Protein AF-A0A9N8YSN7-F1 (afdb_monomer_lite)

Sequence (234 aa):
MDELLLCNDLKGLRQANQELHDEIDRLAQSNRDYERRTYNLERDIVLREERIRYLEKELANTIELSIQEREELEKEISDLKKIVYYLKKEIEQKDKELTTRENQLAEFDIREKKLKTRIREISKSADRYLPFSLLNIELYEEDISELEEKILIMAWDIETITDRPGELPLPQYDGDECCQFLKKPSKLKDSSGYPKGTPKNEEMRKDLKKGKTLDECHAIARKWIHSILNICHI

Structure (mmCIF, N/CA/C/O backbone):
data_AF-A0A9N8YSN7-F1
#
_entry.id   AF-A0A9N8YSN7-F1
#
loop_
_atom_site.group_PDB
_atom_site.id
_atom_site.type_symbol
_atom_site.label_atom_id
_atom_site.label_alt_id
_atom_site.label_comp_id
_atom_site.label_asym_id
_atom_site.label_entity_id
_atom_site.label_seq_id
_atom_site.pdbx_PDB_ins_code
_atom_site.Cartn_x
_atom_site.Cartn_y
_atom_site.Cartn_z
_atom_site.occupancy
_atom_site.B_iso_or_equiv
_atom_site.auth_seq_id
_atom_site.auth_comp_id
_atom_site.auth_asym_id
_atom_site.auth_atom_id
_atom_site.pdbx_PDB_model_num
ATOM 1 N N . MET A 1 1 ? 61.668 -7.221 -75.464 1.00 60.75 1 MET A N 1
ATOM 2 C CA . MET A 1 1 ? 61.240 -7.921 -74.231 1.00 60.75 1 MET A CA 1
ATOM 3 C C . MET A 1 1 ? 60.702 -6.916 -73.215 1.00 60.75 1 MET A C 1
ATOM 5 O O . MET A 1 1 ? 59.655 -7.175 -72.642 1.00 60.75 1 MET A O 1
ATOM 9 N N . ASP A 1 2 ? 61.331 -5.743 -73.096 1.00 69.69 2 ASP A N 1
ATOM 10 C CA . ASP A 1 2 ? 60.976 -4.706 -72.111 1.00 69.69 2 ASP A CA 1
ATOM 11 C C . ASP A 1 2 ? 59.599 -4.038 -72.307 1.00 69.69 2 ASP A C 1
ATOM 13 O O . ASP A 1 2 ? 58.909 -3.776 -71.327 1.00 69.69 2 ASP A O 1
ATOM 17 N N . GLU A 1 3 ? 59.122 -3.840 -73.544 1.00 67.75 3 GLU A N 1
ATOM 18 C CA . GLU A 1 3 ? 57.783 -3.258 -73.790 1.00 67.75 3 GLU A CA 1
ATOM 19 C C . GLU A 1 3 ? 56.627 -4.162 -73.329 1.00 67.75 3 GLU A C 1
ATOM 21 O O . GLU A 1 3 ? 55.586 -3.677 -72.884 1.00 67.75 3 GLU A O 1
ATOM 26 N N . LEU A 1 4 ? 56.807 -5.485 -73.403 1.00 70.88 4 LEU A N 1
ATOM 27 C CA . LEU A 1 4 ? 55.789 -6.460 -73.000 1.00 70.88 4 LEU A CA 1
ATOM 28 C C . LEU A 1 4 ? 55.695 -6.572 -71.471 1.00 70.88 4 LEU A C 1
ATOM 30 O O . LEU A 1 4 ? 54.606 -6.768 -70.934 1.00 70.88 4 LEU A O 1
ATOM 34 N N . LEU A 1 5 ? 56.827 -6.403 -70.779 1.00 73.06 5 LEU A N 1
ATOM 35 C CA . LEU A 1 5 ? 56.895 -6.341 -69.320 1.00 73.06 5 LEU A CA 1
ATOM 36 C C . LEU A 1 5 ? 56.190 -5.074 -68.806 1.00 73.06 5 LEU A C 1
ATOM 38 O O . LEU A 1 5 ? 55.281 -5.160 -67.985 1.00 73.06 5 LEU A O 1
ATOM 42 N N . LEU A 1 6 ? 56.501 -3.921 -69.410 1.00 74.00 6 LEU A N 1
ATOM 43 C CA . LEU A 1 6 ? 55.901 -2.628 -69.068 1.00 74.00 6 LEU A CA 1
ATOM 44 C C . LEU A 1 6 ? 54.375 -2.602 -69.289 1.00 74.00 6 LEU A C 1
ATOM 46 O O . LEU A 1 6 ? 53.633 -2.002 -68.512 1.00 74.00 6 LEU A O 1
ATOM 50 N N . CYS A 1 7 ? 53.889 -3.274 -70.339 1.00 78.88 7 CYS A N 1
ATOM 51 C CA . CYS A 1 7 ? 52.459 -3.381 -70.635 1.00 78.88 7 CYS A CA 1
ATOM 52 C C . CYS A 1 7 ? 51.699 -4.220 -69.589 1.00 78.88 7 CYS A C 1
ATOM 54 O O . CYS A 1 7 ? 50.591 -3.851 -69.186 1.00 78.88 7 CYS A O 1
ATOM 56 N N . ASN A 1 8 ? 52.299 -5.315 -69.113 1.00 84.69 8 ASN A N 1
ATOM 57 C CA . ASN A 1 8 ? 51.716 -6.154 -68.064 1.00 84.69 8 ASN A CA 1
ATOM 58 C C . ASN A 1 8 ? 51.668 -5.427 -66.713 1.00 84.69 8 ASN A C 1
ATOM 60 O O . ASN A 1 8 ? 50.636 -5.475 -66.042 1.00 84.69 8 ASN A O 1
ATOM 64 N N . ASP A 1 9 ? 52.720 -4.685 -66.363 1.00 89.38 9 ASP A N 1
ATOM 65 C CA . ASP A 1 9 ? 52.776 -3.901 -65.123 1.00 89.38 9 ASP A CA 1
ATOM 66 C C . ASP A 1 9 ? 51.734 -2.770 -65.114 1.00 89.38 9 ASP A C 1
ATOM 68 O O . ASP A 1 9 ? 51.009 -2.584 -64.136 1.00 89.38 9 ASP A O 1
ATOM 72 N N . LEU A 1 10 ? 51.569 -2.062 -66.239 1.00 90.56 10 LEU A N 1
ATOM 73 C CA . LEU A 1 10 ? 50.516 -1.051 -66.411 1.00 90.56 10 LEU A CA 1
ATOM 74 C C . LEU A 1 10 ? 49.106 -1.640 -66.276 1.00 90.56 10 LEU A C 1
ATOM 76 O O . LEU A 1 10 ? 48.214 -0.996 -65.718 1.00 90.56 10 LEU A O 1
ATOM 80 N N . LYS A 1 11 ? 48.886 -2.857 -66.784 1.0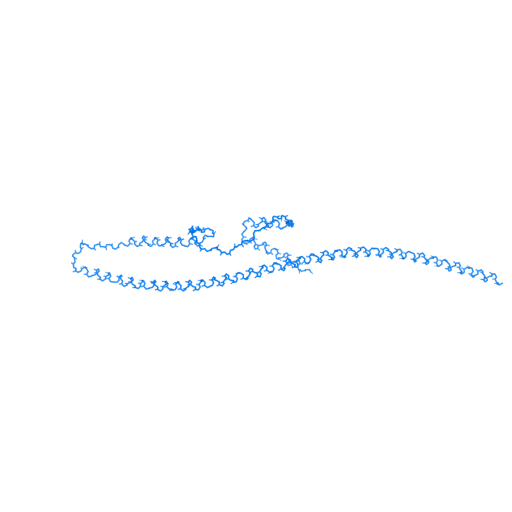0 90.56 11 LYS A N 1
ATOM 81 C CA . LYS A 1 11 ? 47.603 -3.555 -66.656 1.00 90.56 11 LYS A CA 1
ATOM 82 C C . LYS A 1 11 ? 47.335 -3.975 -65.208 1.00 90.56 11 LYS A C 1
ATOM 84 O O . LYS A 1 11 ? 46.222 -3.764 -64.730 1.00 90.56 11 LYS A O 1
ATOM 89 N N . GLY A 1 12 ? 48.346 -4.497 -64.511 1.00 93.19 12 GLY A N 1
ATOM 90 C CA . GLY A 1 12 ? 48.261 -4.847 -63.090 1.00 93.19 12 GLY A CA 1
ATOM 91 C C . GLY A 1 12 ? 47.965 -3.633 -62.207 1.00 93.19 12 GLY A C 1
ATOM 92 O O . GLY A 1 12 ? 47.065 -3.684 -61.374 1.00 93.19 12 GLY A O 1
ATOM 93 N N . LEU A 1 13 ? 48.636 -2.504 -62.460 1.00 94.31 13 LEU A N 1
ATOM 94 C CA . LEU A 1 13 ? 48.379 -1.240 -61.761 1.00 94.31 13 LEU A CA 1
ATOM 95 C C . LEU A 1 13 ? 46.954 -0.727 -61.982 1.00 94.31 13 LEU A C 1
ATOM 97 O O . LEU A 1 13 ? 46.313 -0.279 -61.036 1.00 94.31 13 LEU A O 1
ATOM 101 N N . ARG A 1 14 ? 46.432 -0.804 -63.212 1.00 94.50 14 ARG A N 1
ATOM 102 C CA . ARG A 1 14 ? 45.043 -0.407 -63.496 1.00 94.50 14 ARG A CA 1
ATOM 103 C C . ARG A 1 14 ? 44.033 -1.278 -62.760 1.00 94.50 14 ARG A C 1
ATOM 105 O O . ARG A 1 14 ? 43.063 -0.741 -62.240 1.00 94.50 14 ARG A O 1
ATOM 112 N N . GLN A 1 15 ? 44.262 -2.588 -62.716 1.00 95.81 15 GLN A N 1
ATOM 113 C CA . GLN A 1 15 ? 43.388 -3.507 -61.994 1.00 95.81 15 GLN A CA 1
ATOM 114 C C . GLN A 1 15 ? 43.414 -3.229 -60.488 1.00 95.81 15 GLN A C 1
ATOM 116 O O . GLN A 1 15 ? 42.357 -3.039 -59.898 1.00 95.81 15 GLN A O 1
ATOM 121 N N . ALA A 1 16 ? 44.603 -3.118 -59.890 1.00 96.06 16 ALA A N 1
ATOM 122 C CA . ALA A 1 16 ? 44.741 -2.791 -58.474 1.00 96.06 16 ALA A CA 1
ATOM 123 C C . ALA A 1 16 ? 44.088 -1.441 -58.132 1.00 96.06 16 ALA A C 1
ATOM 125 O O . ALA A 1 16 ? 43.435 -1.309 -57.103 1.00 96.06 16 ALA A O 1
ATOM 126 N N . ASN A 1 17 ? 44.207 -0.442 -59.012 1.00 97.00 17 ASN A N 1
ATOM 127 C CA . ASN A 1 17 ? 43.555 0.849 -58.811 1.00 97.00 17 ASN A CA 1
ATOM 128 C C . ASN A 1 17 ? 42.020 0.744 -58.878 1.00 97.00 17 ASN A C 1
ATOM 130 O O . ASN A 1 17 ? 41.328 1.386 -58.094 1.00 97.00 17 ASN A O 1
ATOM 134 N N . GLN A 1 18 ? 41.477 -0.092 -59.769 1.00 96.75 18 GLN A N 1
ATOM 135 C CA . GLN A 1 18 ? 40.036 -0.351 -59.814 1.00 96.75 18 GLN A CA 1
ATOM 136 C C . GLN A 1 18 ? 39.551 -1.058 -58.542 1.00 96.75 18 GLN A C 1
ATOM 138 O O . GLN A 1 18 ? 38.558 -0.640 -57.958 1.00 96.75 18 GLN A O 1
ATOM 143 N N . GLU A 1 19 ? 40.275 -2.078 -58.078 1.00 97.69 19 GLU A N 1
ATOM 144 C CA . GLU A 1 19 ? 39.953 -2.789 -56.835 1.00 97.69 19 GLU A CA 1
ATOM 145 C C . GLU A 1 19 ? 39.975 -1.845 -55.621 1.00 97.69 19 GLU A C 1
ATOM 147 O O . GLU A 1 19 ? 39.103 -1.929 -54.757 1.00 97.69 19 GLU A O 1
ATOM 152 N N . LEU A 1 20 ? 40.923 -0.901 -55.581 1.00 98.19 20 LEU A N 1
ATOM 153 C CA . LEU A 1 20 ? 40.970 0.142 -54.556 1.00 98.19 20 LEU A CA 1
ATOM 154 C C . LEU A 1 20 ? 39.766 1.085 -54.630 1.00 98.19 20 LEU A C 1
ATOM 156 O O . LEU A 1 20 ? 39.205 1.415 -53.588 1.00 98.19 20 LEU A O 1
ATOM 160 N N . HIS A 1 21 ? 39.351 1.508 -55.826 1.00 98.00 21 HIS A N 1
ATOM 161 C CA . HIS A 1 21 ? 38.147 2.327 -55.985 1.00 98.00 21 HIS A CA 1
ATOM 162 C C . HIS A 1 21 ? 36.893 1.593 -55.495 1.00 98.00 21 HIS A C 1
ATOM 164 O O . HIS A 1 21 ? 36.127 2.155 -54.713 1.00 98.00 21 HIS A O 1
ATOM 170 N N . ASP A 1 22 ? 36.738 0.321 -55.861 1.00 97.81 22 ASP A N 1
ATOM 171 C CA . ASP A 1 22 ? 35.600 -0.495 -55.433 1.00 97.81 22 ASP A CA 1
ATOM 172 C C . ASP A 1 22 ? 35.594 -0.717 -53.906 1.00 97.81 22 ASP A C 1
ATOM 174 O O . ASP A 1 22 ? 34.534 -0.764 -53.276 1.00 97.81 22 ASP A O 1
ATOM 178 N N . GLU A 1 23 ? 36.770 -0.868 -53.287 1.00 98.31 23 GLU A N 1
ATOM 179 C CA . GLU A 1 23 ? 36.901 -0.979 -51.831 1.00 98.31 23 GLU A CA 1
ATOM 180 C C . GLU A 1 23 ? 36.582 0.348 -51.129 1.00 98.31 23 GLU A C 1
ATOM 182 O O . GLU A 1 23 ? 35.865 0.354 -50.128 1.00 98.31 23 GLU A O 1
ATOM 187 N N . ILE A 1 24 ? 37.042 1.481 -51.672 1.00 98.38 24 ILE A N 1
ATOM 188 C CA . ILE A 1 24 ? 36.713 2.818 -51.157 1.00 98.38 24 ILE A CA 1
ATOM 189 C C . ILE A 1 24 ? 35.199 3.041 -51.181 1.00 98.38 24 ILE A C 1
ATOM 191 O O . ILE A 1 24 ? 34.640 3.501 -50.185 1.00 98.38 24 ILE A O 1
ATOM 195 N N . ASP A 1 25 ? 34.521 2.669 -52.266 1.00 98.31 25 ASP A N 1
ATOM 196 C CA . ASP A 1 25 ? 33.069 2.809 -52.379 1.00 98.31 25 ASP A CA 1
ATOM 197 C C . ASP A 1 25 ? 32.327 1.924 -51.366 1.00 98.31 25 ASP A C 1
ATOM 199 O O . ASP A 1 25 ? 31.374 2.376 -50.715 1.00 98.31 25 ASP A O 1
ATOM 203 N N . ARG A 1 26 ? 32.794 0.683 -51.166 1.00 98.44 26 ARG A N 1
ATOM 204 C CA . ARG A 1 26 ? 32.248 -0.226 -50.145 1.00 98.44 26 ARG A CA 1
ATOM 205 C C . ARG A 1 26 ? 32.432 0.324 -48.731 1.00 98.44 26 ARG A C 1
ATOM 207 O O . ARG A 1 26 ? 31.471 0.336 -47.956 1.00 98.44 26 ARG A O 1
ATOM 214 N N . LEU A 1 27 ? 33.621 0.823 -48.399 1.00 98.56 27 LEU A N 1
ATOM 215 C CA . LEU A 1 27 ? 33.902 1.426 -47.095 1.00 98.56 27 LEU A CA 1
ATOM 216 C C . LEU A 1 27 ? 33.097 2.711 -46.876 1.00 98.56 27 LEU A C 1
ATOM 218 O O . LEU A 1 27 ? 32.545 2.902 -45.794 1.00 98.56 27 LEU A O 1
ATOM 222 N N . ALA A 1 28 ? 32.959 3.559 -47.898 1.00 98.44 28 ALA A N 1
ATOM 223 C CA . ALA A 1 28 ? 32.159 4.777 -47.820 1.00 98.44 28 ALA A CA 1
ATOM 224 C C . ALA A 1 28 ? 30.679 4.472 -47.553 1.00 98.44 28 ALA A C 1
ATOM 226 O O . ALA A 1 28 ? 30.041 5.154 -46.750 1.00 98.44 28 ALA A O 1
ATOM 227 N N . GLN A 1 29 ? 30.129 3.432 -48.188 1.00 98.31 29 GLN A N 1
ATOM 228 C CA . GLN A 1 29 ? 28.762 2.994 -47.920 1.00 98.31 29 GLN A CA 1
ATOM 229 C C . GLN A 1 29 ? 28.607 2.442 -46.500 1.00 98.31 29 GLN A C 1
ATOM 231 O O . GLN A 1 29 ? 27.704 2.868 -45.782 1.00 98.31 29 GLN A O 1
ATOM 236 N N . SER A 1 30 ? 29.516 1.561 -46.079 1.00 98.50 30 SER A N 1
ATOM 237 C CA . SER A 1 30 ? 29.527 1.004 -44.723 1.00 98.50 30 SER A CA 1
ATOM 238 C C . SER A 1 30 ? 29.596 2.104 -43.656 1.00 98.50 30 SER A C 1
ATOM 240 O O . SER A 1 30 ? 28.834 2.093 -42.691 1.00 98.50 30 SER A O 1
ATOM 242 N N . ASN A 1 31 ? 30.435 3.124 -43.870 1.00 98.56 31 ASN A N 1
ATOM 243 C CA . ASN A 1 31 ? 30.562 4.250 -42.950 1.00 98.56 31 ASN A CA 1
ATOM 244 C C . ASN A 1 31 ? 29.258 5.060 -42.833 1.00 98.56 31 ASN A C 1
ATOM 246 O O . ASN A 1 31 ? 28.831 5.364 -41.722 1.00 98.56 31 ASN A O 1
ATOM 250 N N . ARG A 1 32 ? 28.559 5.320 -43.950 1.00 98.50 32 ARG A N 1
ATOM 251 C CA . ARG A 1 32 ? 27.230 5.966 -43.927 1.00 98.50 32 ARG A CA 1
ATOM 252 C C . ARG A 1 32 ? 26.199 5.161 -43.130 1.00 98.50 32 ARG A C 1
ATOM 254 O O . ARG A 1 32 ? 25.352 5.739 -42.445 1.00 98.50 32 ARG A O 1
ATOM 261 N N . ASP A 1 33 ? 26.251 3.835 -43.218 1.00 98.56 33 ASP A N 1
ATOM 262 C CA . ASP A 1 33 ? 25.343 2.958 -42.475 1.00 98.56 33 ASP A CA 1
ATOM 263 C C . ASP A 1 33 ? 25.664 2.957 -40.970 1.00 98.56 33 ASP A C 1
ATOM 265 O O . ASP A 1 33 ? 24.743 3.004 -40.145 1.00 98.56 33 ASP A O 1
ATOM 269 N N . TYR A 1 34 ? 26.949 2.991 -40.598 1.00 98.56 34 TYR A N 1
ATOM 270 C CA . TYR A 1 34 ? 27.371 3.165 -39.206 1.00 98.56 34 TYR A CA 1
ATOM 271 C C . TYR A 1 34 ? 26.954 4.520 -38.639 1.00 98.56 34 TYR A C 1
ATOM 273 O O . TYR A 1 34 ? 26.373 4.550 -37.559 1.00 98.56 34 TYR A O 1
ATOM 281 N N . GLU A 1 35 ? 27.165 5.618 -39.364 1.00 98.50 35 GLU A N 1
ATOM 282 C CA . GLU A 1 35 ? 26.733 6.959 -38.947 1.00 98.50 35 GLU A CA 1
ATOM 283 C C . GLU A 1 35 ? 25.227 6.997 -38.665 1.00 98.50 35 GLU A C 1
ATOM 285 O O . GLU A 1 35 ? 24.792 7.462 -37.609 1.00 98.50 35 GLU A O 1
ATOM 290 N N . ARG A 1 36 ? 24.416 6.419 -39.563 1.00 98.50 36 ARG A N 1
ATOM 291 C CA . ARG A 1 36 ? 22.962 6.327 -39.371 1.00 98.50 36 ARG A CA 1
ATOM 292 C C . ARG A 1 36 ? 22.598 5.501 -38.141 1.00 98.50 36 ARG A C 1
ATOM 294 O O . ARG A 1 36 ? 21.686 5.866 -37.397 1.00 98.50 36 ARG A O 1
ATOM 301 N N . ARG A 1 37 ? 23.276 4.370 -37.929 1.00 98.56 37 ARG A N 1
ATOM 302 C CA . ARG A 1 37 ? 23.034 3.508 -36.769 1.00 98.56 37 ARG A CA 1
ATOM 303 C C . ARG A 1 37 ? 23.403 4.213 -35.467 1.00 98.56 37 ARG A C 1
ATOM 305 O O . ARG A 1 37 ? 22.615 4.154 -34.528 1.00 98.56 37 ARG A O 1
ATOM 312 N N . THR A 1 38 ? 24.552 4.881 -35.425 1.00 98.62 38 THR A N 1
ATOM 313 C CA . THR A 1 38 ? 25.016 5.650 -34.265 1.00 98.62 38 THR A CA 1
ATOM 314 C C . THR A 1 38 ? 24.021 6.749 -33.920 1.00 98.62 38 THR A C 1
ATOM 316 O 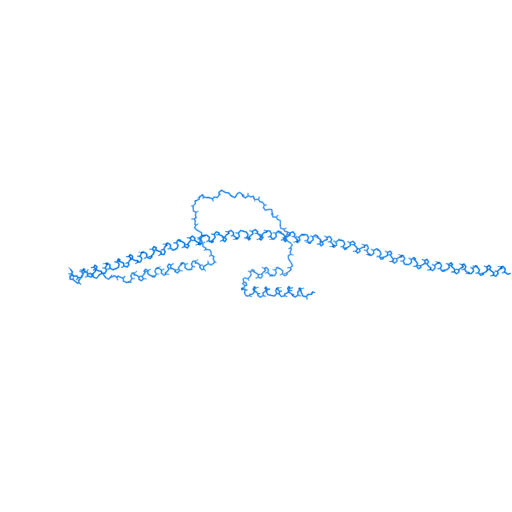O . THR A 1 38 ? 23.545 6.784 -32.792 1.00 98.62 38 THR A O 1
ATOM 319 N N . TYR A 1 39 ? 23.590 7.539 -34.906 1.00 98.31 39 TYR A N 1
ATOM 320 C CA . TYR A 1 39 ? 22.584 8.583 -34.705 1.00 98.31 39 TYR A CA 1
ATOM 321 C C . TYR A 1 39 ? 21.276 8.046 -34.097 1.00 98.31 39 TYR A C 1
ATOM 323 O O . TYR A 1 39 ? 20.723 8.618 -33.156 1.00 98.31 39 TYR A O 1
ATOM 331 N N . ASN A 1 40 ? 20.778 6.915 -34.607 1.00 98.56 40 ASN A N 1
ATOM 332 C CA . ASN A 1 40 ? 19.560 6.303 -34.075 1.00 98.56 40 ASN A CA 1
ATOM 333 C C . ASN A 1 40 ? 19.746 5.812 -32.633 1.00 98.56 40 ASN A C 1
ATOM 335 O O . ASN A 1 40 ? 18.858 6.010 -31.806 1.00 98.56 40 ASN A O 1
ATOM 339 N N . LEU A 1 41 ? 20.893 5.200 -32.325 1.00 98.62 41 LEU A N 1
ATOM 340 C CA . LEU A 1 41 ? 21.202 4.726 -30.977 1.00 98.62 41 LEU A CA 1
ATOM 341 C C . LEU A 1 41 ? 21.340 5.882 -29.985 1.00 98.62 41 LEU A C 1
ATOM 343 O O . LEU A 1 41 ? 20.795 5.794 -28.891 1.00 98.62 41 LEU A O 1
ATOM 347 N N . GLU A 1 42 ? 22.008 6.970 -30.363 1.00 98.56 42 GLU A N 1
ATOM 348 C CA . GLU A 1 42 ? 22.128 8.173 -29.531 1.00 98.56 42 GLU A CA 1
ATOM 349 C C . GLU A 1 42 ? 20.752 8.754 -29.200 1.00 98.56 42 GLU A C 1
ATOM 351 O O . GLU A 1 42 ? 20.456 9.046 -28.040 1.00 98.56 42 GLU A O 1
ATOM 356 N N . ARG A 1 43 ? 19.863 8.841 -30.196 1.00 98.50 43 ARG A N 1
ATOM 357 C CA . ARG A 1 43 ? 18.488 9.298 -29.979 1.00 98.50 43 ARG A CA 1
ATOM 358 C C . ARG A 1 43 ? 17.720 8.377 -29.030 1.00 98.50 43 ARG A C 1
ATOM 360 O O . ARG A 1 43 ? 17.026 8.857 -28.135 1.00 98.50 43 ARG A O 1
ATOM 367 N N . ASP A 1 44 ? 17.838 7.065 -29.215 1.00 98.62 44 ASP A N 1
ATOM 368 C CA . ASP A 1 44 ? 17.167 6.083 -28.363 1.00 98.62 44 ASP A CA 1
ATOM 369 C C . ASP A 1 44 ? 17.704 6.108 -26.924 1.00 98.62 44 ASP A C 1
ATOM 371 O O . ASP A 1 44 ? 16.928 5.921 -25.985 1.00 98.62 44 ASP A O 1
ATOM 375 N N . ILE A 1 45 ? 19.003 6.366 -26.733 1.00 98.69 45 ILE A N 1
ATOM 376 C CA . ILE A 1 45 ? 19.617 6.542 -25.410 1.00 98.69 45 ILE A CA 1
ATOM 377 C C . ILE A 1 45 ? 18.995 7.743 -24.701 1.00 98.69 45 ILE A C 1
ATOM 379 O O . ILE A 1 45 ? 18.485 7.576 -23.595 1.00 98.69 45 ILE A O 1
ATOM 383 N N . VAL A 1 46 ? 18.934 8.908 -25.353 1.00 98.50 46 VAL A N 1
ATOM 384 C CA . VAL A 1 46 ? 18.347 10.123 -24.758 1.00 98.50 46 VAL A CA 1
ATOM 385 C C . VAL A 1 46 ? 16.899 9.887 -24.317 1.00 98.50 46 VAL A C 1
ATOM 387 O O . VAL A 1 46 ? 16.530 10.199 -23.184 1.00 98.50 46 VAL A O 1
ATOM 390 N N . LEU A 1 47 ? 16.083 9.263 -25.173 1.00 98.44 47 LEU A N 1
ATOM 391 C CA . LEU A 1 47 ? 14.685 8.953 -24.846 1.00 98.44 47 LEU A CA 1
ATOM 392 C C . LEU A 1 47 ? 14.565 7.991 -23.654 1.00 98.44 47 LEU A C 1
ATOM 394 O O . LEU A 1 47 ? 13.677 8.135 -22.810 1.00 98.44 47 LEU A O 1
ATOM 398 N N . ARG A 1 48 ? 15.456 6.999 -23.566 1.00 98.62 48 ARG A N 1
ATOM 399 C CA . ARG A 1 48 ? 15.473 6.047 -22.448 1.00 98.62 48 ARG A CA 1
ATOM 400 C C . ARG A 1 48 ? 15.928 6.703 -21.151 1.00 98.62 48 ARG A C 1
ATOM 402 O O . ARG A 1 48 ? 15.320 6.435 -20.122 1.00 98.62 48 ARG A O 1
ATOM 409 N N . GLU A 1 49 ? 16.928 7.575 -21.186 1.00 98.69 49 GLU A N 1
ATOM 410 C CA . GLU A 1 49 ? 17.389 8.326 -20.013 1.00 98.69 49 GLU A CA 1
ATOM 411 C C . GLU A 1 49 ? 16.297 9.251 -19.464 1.00 98.69 49 GLU A C 1
ATOM 413 O O . GLU A 1 49 ? 16.079 9.324 -18.254 1.00 98.69 49 GLU A O 1
ATOM 418 N N . GLU A 1 50 ? 15.547 9.925 -20.337 1.00 98.50 50 GLU A N 1
ATOM 419 C CA . GLU A 1 50 ? 14.369 10.699 -19.936 1.00 98.50 50 GLU A CA 1
ATOM 420 C C . GLU A 1 50 ? 13.302 9.824 -19.281 1.00 98.50 50 GLU A C 1
ATOM 422 O O . GLU A 1 50 ? 12.771 10.181 -18.225 1.00 98.50 50 GLU A O 1
ATOM 427 N N . ARG A 1 51 ? 13.020 8.651 -19.861 1.00 98.56 51 ARG A N 1
ATOM 428 C CA . ARG A 1 51 ? 12.045 7.717 -19.294 1.00 98.56 51 ARG A CA 1
ATOM 429 C C . ARG A 1 51 ? 12.492 7.167 -17.941 1.00 98.56 51 ARG A C 1
ATOM 431 O O . ARG A 1 51 ? 11.654 7.068 -17.048 1.00 98.56 51 ARG A O 1
ATOM 438 N N . ILE A 1 52 ? 13.772 6.836 -17.784 1.00 98.75 52 ILE A N 1
ATOM 439 C CA . ILE A 1 52 ? 14.346 6.371 -16.515 1.00 98.75 52 ILE A CA 1
ATOM 440 C C . ILE A 1 52 ? 14.175 7.455 -15.452 1.00 98.75 52 ILE A C 1
ATOM 442 O O . ILE A 1 52 ? 13.544 7.188 -14.435 1.00 98.75 52 ILE A O 1
ATOM 446 N N . ARG A 1 53 ? 14.593 8.697 -15.728 1.00 98.75 53 ARG A N 1
ATOM 447 C CA . ARG A 1 53 ? 14.440 9.816 -14.778 1.00 98.75 53 ARG A CA 1
ATOM 448 C C . ARG A 1 53 ? 12.988 10.058 -14.373 1.00 98.75 53 ARG A C 1
ATOM 450 O O . ARG A 1 53 ? 12.700 10.346 -13.212 1.00 98.75 53 ARG A O 1
ATOM 457 N N . TYR A 1 54 ? 12.063 9.957 -15.326 1.00 98.56 54 TYR A N 1
ATOM 458 C CA . TYR A 1 54 ? 10.635 10.081 -15.042 1.00 98.56 54 TYR A CA 1
ATOM 459 C C . TYR A 1 54 ? 10.150 8.978 -14.090 1.00 98.56 54 TYR A C 1
ATOM 461 O O . TYR A 1 54 ? 9.499 9.276 -13.090 1.00 98.56 54 TYR A O 1
ATOM 469 N N . LEU A 1 55 ? 10.501 7.721 -14.376 1.00 98.75 55 LEU A N 1
ATOM 470 C CA . LEU A 1 55 ? 10.106 6.572 -13.560 1.00 98.75 55 LEU A CA 1
ATOM 471 C C . LEU A 1 55 ? 10.739 6.603 -12.167 1.00 98.75 55 LEU A C 1
ATOM 473 O O . LEU A 1 55 ? 10.065 6.296 -11.191 1.00 98.75 55 LEU A O 1
ATOM 477 N N . GLU A 1 56 ? 12.001 7.016 -12.057 1.00 98.69 56 GLU A N 1
ATOM 478 C CA . GLU A 1 56 ? 12.678 7.211 -10.771 1.00 98.69 56 GLU A CA 1
ATOM 479 C C . GLU A 1 56 ? 11.946 8.245 -9.911 1.00 98.69 56 GLU A C 1
ATOM 481 O O . GLU A 1 56 ? 11.733 8.023 -8.719 1.00 98.69 56 GLU A O 1
ATOM 486 N N . LYS A 1 57 ? 11.491 9.348 -10.519 1.00 98.62 57 LYS A N 1
ATOM 487 C CA . LYS A 1 57 ? 10.710 10.374 -9.823 1.00 98.62 57 LYS A CA 1
ATOM 488 C C . LYS A 1 57 ? 9.332 9.867 -9.391 1.00 98.62 57 LYS A C 1
ATOM 490 O O . LYS A 1 57 ? 8.915 10.137 -8.268 1.00 98.62 57 LYS A O 1
ATOM 495 N N . GLU A 1 58 ? 8.618 9.147 -10.257 1.00 98.62 58 GLU A N 1
ATOM 496 C CA . GLU A 1 58 ? 7.328 8.545 -9.891 1.00 98.62 58 GLU A CA 1
ATOM 497 C C . GLU A 1 58 ? 7.474 7.526 -8.759 1.00 98.62 58 GLU A C 1
ATOM 499 O O . GLU A 1 58 ? 6.671 7.520 -7.821 1.00 98.62 58 GLU A O 1
ATOM 504 N N . LEU A 1 59 ? 8.516 6.696 -8.818 1.00 98.62 59 LEU A N 1
ATOM 505 C CA . LEU A 1 59 ? 8.816 5.714 -7.786 1.00 98.62 59 LEU A CA 1
ATOM 506 C C . LEU A 1 59 ? 9.136 6.398 -6.453 1.00 98.62 59 LEU A C 1
ATOM 508 O O . LEU A 1 59 ? 8.569 6.016 -5.433 1.00 98.62 59 LEU A O 1
ATOM 512 N N . ALA A 1 60 ? 9.980 7.432 -6.462 1.00 98.69 60 ALA A N 1
ATOM 513 C CA . ALA A 1 60 ? 10.316 8.199 -5.264 1.00 98.69 60 ALA A CA 1
ATOM 514 C C . ALA A 1 60 ? 9.071 8.824 -4.613 1.00 98.69 60 ALA A C 1
ATOM 516 O O . ALA A 1 60 ? 8.858 8.645 -3.417 1.00 98.69 60 ALA A O 1
ATOM 517 N N . ASN A 1 61 ? 8.206 9.467 -5.404 1.00 98.62 61 ASN A N 1
ATOM 518 C CA . ASN A 1 61 ? 6.953 10.038 -4.903 1.00 98.62 61 ASN A CA 1
ATOM 519 C C . ASN A 1 61 ? 6.026 8.964 -4.311 1.00 98.62 61 ASN A C 1
ATOM 521 O O . ASN A 1 61 ? 5.395 9.182 -3.280 1.00 98.62 61 ASN A O 1
ATOM 525 N N . THR A 1 62 ? 5.937 7.798 -4.957 1.00 98.62 62 THR A N 1
ATOM 526 C CA . THR A 1 62 ? 5.105 6.683 -4.479 1.00 98.62 62 THR A CA 1
ATOM 527 C C . THR A 1 62 ? 5.626 6.135 -3.150 1.00 98.62 62 THR A C 1
ATOM 529 O O . THR A 1 62 ? 4.842 5.861 -2.244 1.00 98.62 62 THR A O 1
ATOM 532 N N . ILE A 1 63 ? 6.949 6.006 -3.013 1.00 98.69 63 ILE A N 1
ATOM 533 C CA . ILE A 1 63 ? 7.594 5.587 -1.765 1.00 98.69 63 ILE A CA 1
ATOM 534 C C . ILE A 1 63 ? 7.325 6.609 -0.657 1.00 98.69 63 ILE A C 1
ATOM 536 O O . ILE A 1 63 ? 6.968 6.213 0.449 1.00 98.69 63 ILE A O 1
ATOM 540 N N . GLU A 1 64 ? 7.458 7.904 -0.943 1.00 98.62 64 GLU A N 1
ATOM 541 C CA . GLU A 1 64 ? 7.211 8.968 0.035 1.00 98.62 64 GLU A CA 1
ATOM 542 C C . GLU A 1 64 ? 5.764 8.950 0.544 1.00 98.62 64 GLU A C 1
ATOM 544 O O . GLU A 1 64 ? 5.545 8.944 1.755 1.00 98.62 64 GLU A O 1
ATOM 549 N N . LEU A 1 65 ? 4.783 8.846 -0.359 1.00 98.50 65 LEU A N 1
ATOM 550 C CA . LEU A 1 65 ? 3.371 8.721 0.013 1.00 98.50 65 LEU A CA 1
ATOM 551 C C . LEU A 1 65 ? 3.116 7.469 0.858 1.00 98.50 65 LEU A C 1
ATOM 553 O O . LEU A 1 65 ? 2.447 7.545 1.883 1.00 98.50 65 LEU A O 1
ATOM 557 N N . SER A 1 66 ? 3.702 6.330 0.482 1.00 98.50 66 SER A N 1
ATOM 558 C CA . SER A 1 66 ? 3.555 5.085 1.243 1.00 98.50 66 SER A CA 1
ATOM 559 C C . SER A 1 66 ? 4.158 5.176 2.650 1.00 98.50 66 SER A C 1
ATOM 561 O O . SER A 1 66 ? 3.606 4.608 3.594 1.00 98.50 66 SER A O 1
ATOM 563 N N . ILE A 1 67 ? 5.275 5.892 2.814 1.00 98.62 67 ILE A N 1
ATOM 564 C CA . ILE A 1 67 ? 5.876 6.143 4.130 1.00 98.62 67 ILE A CA 1
ATOM 565 C C . ILE A 1 67 ? 4.943 7.007 4.981 1.00 98.62 67 ILE A C 1
ATOM 567 O O . ILE A 1 67 ? 4.691 6.647 6.129 1.00 98.62 67 ILE A O 1
ATOM 571 N N . GLN A 1 68 ? 4.398 8.089 4.417 1.00 98.38 68 GLN A N 1
ATOM 572 C CA . GLN A 1 68 ? 3.464 8.975 5.119 1.00 98.38 68 GLN A CA 1
ATOM 573 C C . GLN A 1 68 ? 2.201 8.227 5.563 1.00 98.38 68 GLN A C 1
ATOM 575 O O . GLN A 1 68 ? 1.834 8.285 6.734 1.00 98.38 68 GLN A O 1
ATOM 580 N N . GLU A 1 69 ? 1.584 7.451 4.667 1.00 98.44 69 GLU A N 1
ATOM 581 C CA . GLU A 1 69 ? 0.410 6.631 4.992 1.00 98.44 69 GLU A CA 1
ATOM 582 C C . GLU A 1 69 ? 0.709 5.630 6.117 1.00 98.44 69 GLU A C 1
ATOM 584 O O . GLU A 1 69 ? -0.092 5.460 7.036 1.00 98.44 69 GLU A O 1
ATOM 589 N N . ARG A 1 70 ? 1.883 4.982 6.090 1.00 98.44 70 ARG A N 1
ATOM 590 C CA . ARG A 1 70 ? 2.290 4.059 7.156 1.00 98.44 70 ARG A CA 1
ATOM 591 C C . ARG A 1 70 ? 2.432 4.773 8.500 1.00 98.44 70 ARG A C 1
ATOM 593 O O . ARG A 1 70 ? 1.961 4.245 9.503 1.00 98.44 70 ARG A O 1
ATOM 600 N N . GLU A 1 71 ? 3.062 5.943 8.533 1.00 98.56 71 GLU A N 1
ATOM 601 C CA . GLU A 1 71 ? 3.236 6.728 9.763 1.00 98.56 71 GLU A CA 1
ATOM 602 C C . GLU A 1 71 ? 1.890 7.193 10.345 1.00 98.56 71 GLU A C 1
ATOM 604 O O . GLU A 1 71 ? 1.682 7.137 11.562 1.00 98.56 71 GLU A O 1
ATOM 609 N N . GLU A 1 72 ? 0.948 7.599 9.491 1.00 98.38 72 GLU A N 1
ATOM 610 C CA . GLU A 1 72 ? -0.412 7.957 9.905 1.00 98.38 72 GLU A CA 1
ATOM 611 C C . GLU A 1 72 ? -1.158 6.758 10.503 1.00 98.38 72 GLU A C 1
ATOM 613 O O . GLU A 1 72 ? -1.725 6.869 11.595 1.00 98.38 72 GLU A O 1
ATOM 618 N N . LEU A 1 73 ? -1.090 5.593 9.851 1.00 98.62 73 LEU A N 1
ATOM 619 C CA . LEU A 1 73 ? -1.700 4.358 10.352 1.00 98.62 73 LEU A CA 1
ATOM 620 C C . LEU A 1 73 ? -1.073 3.896 11.672 1.00 98.62 73 LEU A C 1
ATOM 622 O O . LEU A 1 73 ? -1.780 3.466 12.584 1.00 98.62 73 LEU A O 1
ATOM 626 N N . GLU A 1 74 ? 0.248 3.998 11.817 1.00 98.62 74 GLU A N 1
ATOM 627 C CA . GLU A 1 74 ? 0.939 3.671 13.068 1.00 98.62 74 GLU A CA 1
ATOM 628 C C . GLU A 1 74 ? 0.488 4.576 14.218 1.00 98.62 74 GLU A C 1
ATOM 630 O O . GLU A 1 74 ? 0.273 4.105 15.345 1.00 98.62 74 GLU A O 1
ATOM 635 N N . LYS A 1 75 ? 0.288 5.868 13.937 1.00 98.38 75 LYS A N 1
ATOM 636 C CA . LYS A 1 75 ? -0.249 6.822 14.906 1.00 98.38 75 LYS A CA 1
ATOM 637 C C . LYS A 1 75 ? -1.688 6.479 15.290 1.00 98.38 75 LYS A C 1
ATOM 639 O O . LYS A 1 75 ? -1.987 6.427 16.483 1.00 98.38 75 LYS A O 1
ATOM 644 N N . GLU A 1 76 ? -2.548 6.188 14.318 1.00 98.50 76 GLU A N 1
ATOM 645 C CA . GLU A 1 76 ? -3.937 5.793 14.569 1.00 98.50 76 GLU A CA 1
ATOM 646 C C . GLU A 1 76 ? -4.011 4.511 15.412 1.00 98.50 76 GLU A C 1
ATOM 648 O O . GLU A 1 76 ? -4.717 4.469 16.420 1.00 98.50 76 GLU A O 1
ATOM 653 N N . ILE A 1 77 ? -3.200 3.497 15.091 1.00 98.69 77 ILE A N 1
ATOM 654 C CA . ILE A 1 77 ? -3.091 2.268 15.891 1.00 98.69 77 ILE A CA 1
ATOM 655 C C . ILE A 1 77 ? -2.655 2.582 17.329 1.00 98.69 77 ILE A C 1
ATOM 657 O O . ILE A 1 77 ? -3.166 1.983 18.279 1.00 98.69 77 ILE A O 1
ATOM 661 N N . SER A 1 78 ? -1.702 3.497 17.514 1.00 98.50 78 SER A N 1
ATOM 662 C CA . SER A 1 78 ? -1.235 3.909 18.842 1.00 98.50 78 SER A CA 1
ATOM 663 C C . SER A 1 78 ? -2.342 4.587 19.654 1.00 98.50 78 SER A C 1
ATOM 665 O O . SER A 1 78 ? -2.534 4.271 20.831 1.00 98.50 78 SER A O 1
ATOM 667 N N . ASP A 1 79 ? -3.112 5.475 19.029 1.00 98.50 79 ASP A N 1
ATOM 668 C CA . ASP A 1 79 ? -4.209 6.175 19.691 1.00 98.50 79 ASP A CA 1
ATOM 669 C C . ASP A 1 79 ? -5.377 5.228 20.009 1.00 98.50 79 ASP A C 1
ATOM 671 O O . ASP A 1 79 ? -5.882 5.235 21.136 1.00 98.50 79 ASP A O 1
ATOM 675 N N . LEU A 1 80 ? -5.716 4.307 19.101 1.00 98.69 80 LEU A N 1
ATOM 676 C CA . LEU A 1 80 ? -6.697 3.248 19.356 1.00 98.69 80 LEU A CA 1
ATOM 677 C C . LEU A 1 80 ? -6.279 2.340 20.518 1.00 98.69 80 LEU A C 1
ATOM 679 O O . LEU A 1 80 ? -7.106 2.003 21.364 1.00 98.69 80 LEU A O 1
ATOM 683 N N . LYS A 1 81 ? -4.992 1.984 20.630 1.00 98.56 81 LYS A N 1
ATOM 684 C CA . LYS A 1 81 ? -4.482 1.205 21.774 1.00 98.56 81 LYS A CA 1
ATOM 685 C C . LYS A 1 81 ? -4.702 1.922 23.106 1.00 98.56 81 LYS A C 1
ATOM 687 O O . LYS A 1 81 ? -5.073 1.269 24.083 1.00 98.56 81 LYS A O 1
ATOM 692 N N . LYS A 1 82 ? -4.504 3.245 23.157 1.00 98.56 82 LYS A N 1
ATOM 693 C CA . LYS A 1 82 ? -4.775 4.042 24.367 1.00 98.56 82 LYS A CA 1
ATOM 694 C C . LYS A 1 82 ? -6.261 4.020 24.709 1.00 98.56 82 LYS A C 1
ATOM 696 O O . LYS A 1 82 ? -6.603 3.758 25.857 1.00 98.56 82 LYS A O 1
ATOM 701 N N . ILE A 1 83 ? -7.131 4.238 23.722 1.00 98.44 83 ILE A N 1
ATOM 702 C CA . ILE A 1 83 ? -8.590 4.206 23.912 1.00 98.44 83 ILE A CA 1
ATOM 703 C C . ILE A 1 83 ? -9.027 2.843 24.459 1.00 98.44 83 ILE A C 1
ATOM 705 O O . ILE A 1 83 ? -9.705 2.784 25.480 1.00 98.44 83 ILE A O 1
ATOM 709 N N . VAL A 1 84 ? -8.572 1.744 23.848 1.00 98.62 84 VAL A N 1
ATOM 710 C CA . VAL A 1 84 ? -8.877 0.381 24.312 1.00 98.62 84 VAL A CA 1
ATOM 711 C C . VAL A 1 84 ? -8.416 0.161 25.753 1.00 98.62 84 VAL A C 1
ATOM 713 O O . VAL A 1 84 ? -9.135 -0.454 26.537 1.00 98.62 84 VAL A O 1
ATOM 716 N N . TYR A 1 85 ? -7.234 0.657 26.124 1.00 98.44 85 TYR A N 1
ATOM 717 C CA . TYR A 1 85 ? -6.749 0.568 27.500 1.00 98.44 85 TYR A CA 1
ATOM 718 C C . TYR A 1 85 ? -7.656 1.321 28.485 1.00 98.44 85 TYR A C 1
ATOM 720 O O . TYR A 1 85 ? -8.017 0.768 29.525 1.00 98.44 85 TYR A O 1
ATOM 728 N N . TYR A 1 86 ? -8.058 2.552 28.156 1.00 98.38 86 TYR A N 1
ATOM 729 C CA . TYR A 1 86 ? -8.955 3.336 29.008 1.00 98.38 86 TYR A CA 1
ATOM 730 C C . TYR A 1 86 ? -10.329 2.681 29.160 1.00 98.38 86 TYR A C 1
ATOM 732 O O . TYR A 1 86 ? -10.794 2.531 30.287 1.00 98.38 86 TYR A O 1
ATOM 740 N N . LEU A 1 87 ? -10.925 2.215 28.060 1.00 98.44 87 LEU A N 1
ATOM 741 C CA . LEU A 1 87 ? -12.223 1.536 28.081 1.00 98.44 87 LEU A CA 1
ATOM 742 C C . LEU A 1 87 ? -12.187 0.252 28.914 1.00 98.44 87 LEU A C 1
ATOM 744 O O . LEU A 1 87 ? -13.104 -0.003 29.686 1.00 98.44 87 LEU A O 1
ATOM 748 N N . LYS A 1 88 ? -11.107 -0.538 28.828 1.00 98.44 88 LYS A N 1
ATOM 749 C CA . LYS A 1 88 ? -10.939 -1.725 29.683 1.00 98.44 88 LYS A CA 1
ATOM 750 C C . LYS A 1 88 ? -10.956 -1.367 31.166 1.00 98.44 88 LYS A C 1
ATOM 752 O O . LYS A 1 88 ? -11.648 -2.014 31.943 1.00 98.44 88 LYS A O 1
ATOM 757 N N . LYS A 1 89 ? -10.228 -0.316 31.551 1.00 98.19 89 LYS A N 1
ATOM 758 C CA . LYS A 1 89 ? -10.187 0.150 32.941 1.00 98.19 89 LYS A CA 1
ATOM 759 C C . LYS A 1 89 ? -11.552 0.663 33.415 1.00 98.19 89 LYS A C 1
ATOM 761 O O . LYS A 1 89 ? -11.912 0.461 34.571 1.00 98.19 89 LYS A O 1
ATOM 766 N N . GLU A 1 90 ? -12.292 1.339 32.543 1.00 98.44 90 GLU A N 1
ATOM 767 C CA . GLU A 1 90 ? -13.642 1.817 32.843 1.00 98.44 90 GLU A CA 1
ATOM 768 C C . GLU A 1 90 ? -14.626 0.659 33.042 1.00 98.44 90 GLU A C 1
ATOM 770 O O . GLU A 1 90 ? -15.361 0.663 34.027 1.00 98.44 90 GLU A O 1
ATOM 775 N N . ILE A 1 91 ? -14.580 -0.367 32.185 1.00 98.44 91 ILE A N 1
ATOM 776 C CA . ILE A 1 91 ? -15.381 -1.592 32.337 1.00 98.44 91 ILE A CA 1
ATOM 777 C C . ILE A 1 91 ? -15.079 -2.266 33.679 1.00 98.44 91 ILE A C 1
ATOM 779 O O . ILE A 1 91 ? -15.995 -2.507 34.456 1.00 98.44 91 ILE A O 1
ATOM 783 N N . GLU A 1 92 ? -13.802 -2.470 34.017 1.00 98.38 92 GLU A N 1
ATOM 784 C CA . GLU A 1 92 ? -13.414 -3.066 35.305 1.00 98.38 92 GLU A CA 1
ATOM 785 C C . GLU A 1 92 ? -13.928 -2.266 36.514 1.00 98.38 92 GLU A C 1
ATOM 787 O O . GLU A 1 92 ? -14.226 -2.830 37.570 1.00 98.38 92 GLU A O 1
ATOM 792 N N . GLN A 1 93 ? -14.001 -0.940 36.393 1.00 98.44 93 GLN A N 1
ATOM 793 C CA . GLN A 1 93 ? -14.554 -0.082 37.435 1.00 98.44 93 GLN A CA 1
ATOM 794 C C . GLN A 1 93 ? -16.079 -0.225 37.523 1.00 98.44 93 GLN A C 1
ATOM 796 O O . GLN A 1 93 ? -16.619 -0.340 38.626 1.00 98.44 93 GLN A O 1
ATOM 801 N N . LYS A 1 94 ? -16.769 -0.260 36.380 1.00 98.00 94 LYS A N 1
ATOM 802 C CA . LYS A 1 94 ? -18.222 -0.446 36.310 1.00 98.00 94 LYS A CA 1
ATOM 803 C C . LYS A 1 94 ? -18.655 -1.815 36.820 1.00 98.00 94 LYS A C 1
ATOM 805 O O . LYS A 1 94 ? -19.637 -1.880 37.551 1.00 98.00 94 LYS A O 1
ATOM 810 N N . ASP A 1 95 ? -17.881 -2.866 36.568 1.00 98.50 95 ASP A N 1
ATOM 811 C CA . ASP A 1 95 ? -18.140 -4.204 37.109 1.00 98.50 95 ASP A CA 1
ATOM 812 C C . ASP A 1 95 ? -18.086 -4.218 38.650 1.00 98.50 95 ASP A C 1
ATOM 814 O O . ASP A 1 95 ? -18.918 -4.838 39.320 1.00 98.50 95 ASP A O 1
ATOM 818 N N . LYS A 1 96 ? -17.152 -3.473 39.259 1.00 98.06 96 LYS A N 1
ATOM 819 C CA . LYS A 1 96 ? -17.081 -3.318 40.728 1.00 98.06 96 LYS A CA 1
ATOM 820 C C . LYS A 1 96 ? -18.263 -2.528 41.287 1.00 98.06 96 LYS A C 1
ATOM 822 O O . LYS A 1 96 ? -18.785 -2.845 42.358 1.00 98.06 96 LYS A O 1
ATOM 827 N N . GLU A 1 97 ? -18.678 -1.479 40.584 1.00 98.12 97 GLU A N 1
ATOM 828 C CA . GLU A 1 97 ? -19.863 -0.702 40.952 1.00 98.12 97 GLU A CA 1
ATOM 829 C C . GLU A 1 97 ? -21.123 -1.568 40.874 1.00 98.12 97 GLU A C 1
ATOM 831 O O . GLU A 1 97 ? -21.905 -1.583 41.823 1.00 98.12 97 GLU A O 1
ATOM 836 N N . LEU A 1 98 ? -21.281 -2.337 39.796 1.00 98.25 98 LEU A N 1
ATOM 837 C CA . LEU A 1 98 ? -22.415 -3.225 39.567 1.00 98.25 98 LEU A CA 1
ATOM 838 C C . LEU A 1 98 ? -22.495 -4.302 40.652 1.00 98.25 98 LEU A C 1
ATOM 840 O O . LEU A 1 98 ? -23.515 -4.395 41.329 1.00 98.25 98 LEU A O 1
ATOM 844 N N . THR A 1 99 ? -21.398 -5.011 40.922 1.00 97.88 99 THR A N 1
ATOM 845 C CA . THR A 1 99 ? -21.348 -6.019 42.001 1.00 97.88 99 THR A CA 1
ATOM 846 C C . THR A 1 99 ? -21.676 -5.432 43.378 1.00 97.88 99 THR A C 1
ATOM 848 O O . THR A 1 99 ? -22.351 -6.061 44.194 1.00 97.88 99 THR A O 1
ATOM 851 N N . THR A 1 100 ? -21.261 -4.191 43.655 1.00 98.31 100 THR A N 1
ATOM 852 C CA . THR A 1 100 ? -21.639 -3.492 44.894 1.00 98.31 100 THR A CA 1
ATOM 853 C C . THR A 1 100 ? -23.145 -3.224 44.954 1.00 98.31 100 THR A C 1
ATOM 855 O O . THR A 1 100 ? -23.763 -3.420 46.003 1.00 98.31 100 THR A O 1
ATOM 858 N N . ARG A 1 101 ? -23.755 -2.791 43.845 1.00 97.38 101 ARG A N 1
ATOM 859 C CA . ARG A 1 101 ? -25.201 -2.531 43.770 1.00 97.38 101 ARG A CA 1
ATOM 860 C C . ARG A 1 101 ? -26.023 -3.813 43.871 1.00 97.38 101 ARG A C 1
ATOM 862 O O . ARG A 1 101 ? -27.023 -3.810 44.580 1.00 97.38 101 ARG A O 1
ATOM 869 N N . GLU A 1 102 ? -25.586 -4.902 43.245 1.00 98.00 102 GLU A N 1
ATOM 870 C CA . GLU A 1 102 ? -26.228 -6.219 43.361 1.00 98.00 102 GLU A CA 1
ATOM 871 C C . GLU A 1 102 ? -26.268 -6.702 44.816 1.00 98.00 102 GLU A C 1
ATOM 873 O O . GLU A 1 102 ? -27.315 -7.134 45.299 1.00 98.00 102 GLU A O 1
ATOM 878 N N . ASN A 1 103 ? -25.165 -6.548 45.557 1.00 97.19 103 ASN A N 1
ATOM 879 C CA . ASN A 1 103 ? -25.125 -6.888 46.981 1.00 97.19 103 ASN A CA 1
ATOM 880 C C . ASN A 1 103 ? -26.118 -6.048 47.803 1.00 97.19 103 ASN A C 1
ATOM 882 O O . ASN A 1 103 ? -26.840 -6.583 48.644 1.00 97.19 103 ASN A O 1
ATOM 886 N N . GLN A 1 104 ? -26.199 -4.740 47.538 1.00 97.19 104 GLN A N 1
ATOM 887 C CA . GLN A 1 104 ? -27.168 -3.859 48.201 1.00 97.19 104 GLN A CA 1
ATOM 888 C C . GLN A 1 104 ? -28.615 -4.252 47.882 1.00 97.19 104 GLN A C 1
ATOM 890 O O . GLN A 1 104 ? -29.462 -4.233 48.777 1.00 97.19 104 GLN A O 1
ATOM 895 N N . LEU A 1 105 ? -28.896 -4.625 46.631 1.00 97.12 105 LEU A N 1
ATOM 896 C CA . LEU A 1 105 ? -30.209 -5.104 46.206 1.00 97.12 105 LEU A CA 1
ATOM 897 C C . LEU A 1 105 ? -30.596 -6.371 46.983 1.00 97.12 105 LEU A C 1
ATOM 899 O O . LEU A 1 105 ? -31.661 -6.419 47.595 1.00 97.12 105 LEU A O 1
ATOM 903 N N . ALA A 1 106 ? -29.682 -7.342 47.075 1.00 97.00 106 ALA A N 1
ATOM 904 C CA . ALA A 1 106 ? -29.901 -8.568 47.839 1.00 97.00 106 ALA A CA 1
ATOM 905 C C . ALA A 1 106 ? -30.178 -8.292 49.333 1.00 97.00 106 ALA A C 1
ATOM 907 O O . ALA A 1 106 ? -31.036 -8.931 49.951 1.00 97.00 106 ALA A O 1
ATOM 908 N N . GLU A 1 107 ? -29.498 -7.313 49.939 1.00 97.06 107 GLU A N 1
ATOM 909 C CA . GLU A 1 107 ? -29.785 -6.880 51.312 1.00 97.06 107 GLU A CA 1
ATOM 910 C C . GLU A 1 107 ? -31.173 -6.240 51.465 1.00 97.06 107 GLU A C 1
ATOM 912 O O . GLU A 1 107 ? -31.817 -6.392 52.514 1.00 97.06 107 GLU A O 1
ATOM 917 N N . PHE A 1 108 ? -31.638 -5.487 50.463 1.00 96.81 108 PHE A N 1
ATOM 918 C CA . PHE A 1 108 ? -32.992 -4.935 50.449 1.00 96.81 108 PHE A CA 1
ATOM 919 C C . PHE A 1 108 ? -34.043 -6.039 50.329 1.00 96.81 108 PHE A C 1
ATOM 921 O O . PHE A 1 108 ? -34.963 -6.045 51.147 1.00 96.81 108 PHE A O 1
ATOM 928 N N . ASP A 1 109 ? -33.855 -7.027 49.454 1.00 95.69 109 ASP A N 1
ATOM 929 C CA . ASP A 1 109 ? -34.765 -8.174 49.314 1.00 95.69 109 ASP A CA 1
ATOM 930 C C . ASP A 1 109 ? -34.930 -8.943 50.634 1.00 95.69 109 ASP A C 1
ATOM 932 O O . ASP A 1 109 ? -36.031 -9.345 51.026 1.00 95.69 109 ASP A O 1
ATOM 936 N N . ILE A 1 110 ? -33.833 -9.143 51.375 1.00 96.19 110 ILE A N 1
ATOM 937 C CA . ILE A 1 110 ? -33.875 -9.792 52.694 1.00 96.19 110 ILE A CA 1
ATOM 938 C C . ILE A 1 110 ? -34.687 -8.950 53.686 1.00 96.19 110 ILE A C 1
ATOM 940 O O . ILE A 1 110 ? -35.493 -9.493 54.453 1.00 96.19 110 ILE A O 1
ATOM 944 N N . ARG A 1 111 ? -34.472 -7.630 53.709 1.00 95.12 111 ARG A N 1
ATOM 945 C CA . ARG A 1 111 ? -35.211 -6.711 54.589 1.00 95.12 111 ARG A CA 1
ATOM 946 C C . ARG A 1 111 ? -36.693 -6.678 54.239 1.00 95.12 111 ARG A C 1
ATOM 948 O O . ARG A 1 111 ? -37.522 -6.759 55.146 1.00 95.12 111 ARG A O 1
ATOM 955 N N . GLU A 1 112 ? -37.023 -6.634 52.957 1.00 95.50 112 GLU A N 1
ATOM 956 C CA . GLU A 1 112 ? -38.391 -6.659 52.459 1.00 95.50 112 GLU A CA 1
ATOM 957 C C . GLU A 1 112 ? -39.107 -7.951 52.877 1.00 95.50 112 GLU A C 1
ATOM 959 O O . GLU A 1 112 ? -40.177 -7.894 53.485 1.00 95.50 112 GLU A O 1
ATOM 964 N N . LYS A 1 113 ? -38.486 -9.123 52.671 1.00 95.31 113 LYS A N 1
ATOM 965 C CA . LYS A 1 113 ? -39.034 -10.423 53.109 1.00 95.31 113 LYS A CA 1
ATOM 966 C C . LYS A 1 113 ? -39.308 -10.461 54.615 1.00 95.31 113 LYS A C 1
ATOM 968 O O . LYS A 1 113 ? -40.360 -10.949 55.045 1.00 95.31 113 LYS A O 1
ATOM 973 N N . LYS A 1 114 ? -38.395 -9.922 55.432 1.00 95.06 114 LYS A N 1
ATOM 974 C CA . LYS A 1 114 ? -38.582 -9.808 56.891 1.00 95.06 114 LYS A CA 1
ATOM 975 C C . LYS A 1 114 ? -39.758 -8.893 57.241 1.00 95.06 114 LYS A C 1
ATOM 977 O O . LYS A 1 114 ? -40.571 -9.256 58.089 1.00 95.06 114 LYS A O 1
ATOM 982 N N . LEU A 1 115 ? -39.870 -7.734 56.593 1.00 95.06 115 LEU A N 1
ATOM 983 C CA . LEU A 1 115 ? -40.971 -6.792 56.813 1.00 95.06 115 LEU A CA 1
ATOM 984 C C . LEU A 1 115 ? -42.321 -7.388 56.403 1.00 95.06 115 LEU A C 1
ATOM 986 O O . LEU A 1 115 ? -43.242 -7.383 57.215 1.00 95.06 115 LEU A O 1
ATOM 990 N N . LYS A 1 116 ? -42.414 -7.993 55.212 1.00 93.25 116 LYS A N 1
ATOM 991 C CA . LYS A 1 116 ? -43.609 -8.712 54.737 1.00 93.25 116 LYS A CA 1
ATOM 992 C C . LYS A 1 116 ? -44.060 -9.787 55.734 1.00 93.25 116 LYS A C 1
ATOM 994 O O . LYS A 1 116 ? -45.249 -9.907 56.022 1.00 93.25 116 LYS A O 1
ATOM 999 N N . THR A 1 117 ? -43.114 -10.533 56.310 1.00 92.94 117 THR A N 1
ATOM 1000 C CA . THR A 1 117 ? -43.410 -11.550 57.336 1.00 92.94 117 THR A CA 1
ATOM 1001 C C . THR A 1 117 ? -43.975 -10.921 58.612 1.00 92.94 117 THR A C 1
ATOM 1003 O O . THR A 1 117 ? -45.027 -11.351 59.081 1.00 92.94 117 THR A O 1
ATOM 1006 N N . ARG A 1 118 ? -43.343 -9.858 59.132 1.00 92.50 118 ARG A N 1
ATOM 1007 C CA . ARG A 1 118 ? -43.818 -9.140 60.330 1.00 92.50 118 ARG A CA 1
ATOM 1008 C C . ARG A 1 118 ? -45.204 -8.531 60.135 1.00 92.50 118 ARG A C 1
ATOM 1010 O O . ARG A 1 118 ? -46.036 -8.632 61.029 1.00 92.50 118 ARG A O 1
ATOM 1017 N N . ILE A 1 119 ? -45.468 -7.928 58.974 1.00 91.69 119 ILE A N 1
ATOM 1018 C CA . ILE A 1 119 ? -46.791 -7.382 58.636 1.00 91.69 119 ILE A CA 1
ATOM 1019 C C . ILE A 1 119 ? -47.840 -8.497 58.708 1.00 91.69 119 ILE A C 1
ATOM 1021 O O . ILE A 1 119 ? -48.838 -8.350 59.407 1.00 91.69 119 ILE A O 1
ATOM 1025 N N . ARG A 1 120 ? -47.573 -9.653 58.085 1.00 90.19 120 ARG A N 1
ATOM 1026 C CA . ARG A 1 120 ? -48.478 -10.813 58.109 1.00 90.19 120 ARG A CA 1
ATOM 1027 C C . ARG A 1 120 ? -48.756 -11.327 59.529 1.00 90.19 120 ARG A C 1
ATOM 1029 O O . ARG A 1 120 ? -49.877 -11.737 59.819 1.00 90.19 120 ARG A O 1
ATOM 1036 N N . GLU A 1 121 ? -47.758 -11.334 60.411 1.00 88.75 121 GLU A N 1
ATOM 1037 C CA . GLU A 1 121 ? -47.920 -11.718 61.824 1.00 88.75 121 GLU A CA 1
ATOM 1038 C C . GLU A 1 121 ? -48.777 -10.715 62.607 1.00 88.75 121 GLU A C 1
ATOM 1040 O O . GLU A 1 121 ? -49.653 -11.123 63.374 1.00 88.75 121 GLU A O 1
ATOM 1045 N N . ILE A 1 122 ? -48.568 -9.413 62.382 1.00 86.00 122 ILE A N 1
ATOM 1046 C CA . ILE A 1 122 ? -49.362 -8.349 63.006 1.00 86.00 122 ILE A CA 1
ATOM 1047 C C . ILE A 1 122 ? -50.820 -8.462 62.555 1.00 86.00 122 ILE A C 1
ATOM 1049 O O . ILE A 1 122 ? -51.695 -8.549 63.414 1.00 86.00 122 ILE A O 1
ATOM 1053 N N . SER A 1 123 ? -51.087 -8.583 61.249 1.00 81.81 123 SER A N 1
ATOM 1054 C CA . SER A 1 123 ? -52.447 -8.758 60.714 1.00 81.81 123 SER A CA 1
ATOM 1055 C C . SER A 1 123 ? -53.173 -9.944 61.362 1.00 81.81 123 SER A C 1
ATOM 1057 O O . SER A 1 123 ? -54.273 -9.783 61.880 1.00 81.81 123 SER A O 1
ATOM 1059 N N . LYS A 1 124 ? -52.514 -11.108 61.477 1.00 80.88 124 LYS A N 1
ATOM 1060 C CA . LYS A 1 124 ? -53.081 -12.297 62.150 1.00 80.88 124 LYS A CA 1
ATOM 1061 C C . LYS A 1 124 ? -53.375 -12.106 63.640 1.00 80.88 124 LYS A C 1
ATOM 1063 O O . LYS A 1 124 ? -54.169 -12.850 64.213 1.00 80.88 124 LYS A O 1
ATOM 1068 N N . SER A 1 125 ? -52.663 -11.205 64.312 1.00 73.00 125 SER A N 1
ATOM 1069 C CA . SER A 1 125 ? -52.875 -10.933 65.738 1.00 73.00 125 SER A CA 1
ATOM 1070 C C . SER A 1 125 ? -53.938 -9.858 65.983 1.00 73.00 125 SER A C 1
ATOM 1072 O O . SER A 1 125 ? -54.615 -9.926 67.008 1.00 73.00 125 SER A O 1
ATOM 1074 N N . ALA A 1 126 ? -54.147 -8.947 65.026 1.00 60.28 126 ALA A N 1
ATOM 1075 C CA . ALA A 1 126 ? -55.235 -7.969 65.029 1.00 60.28 126 ALA A CA 1
ATOM 1076 C C . ALA A 1 126 ? -56.628 -8.617 64.870 1.00 60.28 126 ALA A C 1
ATOM 1078 O O . ALA A 1 126 ? -57.570 -8.182 65.532 1.00 60.28 126 ALA A O 1
ATOM 1079 N N . ASP A 1 127 ? -56.738 -9.723 64.123 1.00 53.50 127 ASP A N 1
ATOM 1080 C CA . ASP A 1 127 ? -57.981 -10.511 63.977 1.00 53.50 127 ASP A CA 1
ATOM 1081 C C . ASP A 1 127 ? -58.535 -11.076 65.301 1.00 53.50 127 ASP A C 1
ATOM 1083 O O . ASP A 1 127 ? -59.675 -11.532 65.364 1.00 53.50 127 ASP A O 1
ATOM 1087 N N . ARG A 1 128 ? -57.751 -11.054 66.390 1.00 53.22 128 ARG A N 1
ATOM 1088 C CA . ARG A 1 128 ? -58.181 -11.535 67.715 1.00 53.22 128 ARG A CA 1
ATOM 1089 C C . ARG A 1 128 ? -58.790 -10.459 68.622 1.00 53.22 128 ARG A C 1
ATOM 1091 O O . ARG A 1 128 ? -59.267 -10.814 69.696 1.00 53.22 128 ARG A O 1
ATOM 1098 N N . TYR A 1 129 ? -58.790 -9.182 68.225 1.00 50.62 129 TYR A N 1
ATOM 1099 C CA . TYR A 1 129 ? -59.214 -8.069 69.094 1.00 50.62 129 TYR A CA 1
ATOM 1100 C C . TYR A 1 129 ? -60.291 -7.138 68.517 1.00 50.62 129 TYR A C 1
ATOM 1102 O O . TYR A 1 129 ? -60.727 -6.233 69.227 1.00 50.62 129 TYR A O 1
ATOM 1110 N N . LEU A 1 130 ? -60.786 -7.355 67.293 1.00 43.84 130 LEU A N 1
ATOM 1111 C CA . LEU A 1 130 ? -61.885 -6.560 66.730 1.00 43.84 130 LEU A CA 1
ATOM 1112 C C . LEU A 1 130 ? -62.915 -7.450 66.012 1.00 43.84 130 LEU A C 1
ATOM 1114 O O . LEU A 1 130 ? -62.524 -8.309 65.223 1.00 43.84 130 LEU A O 1
ATOM 1118 N N . PRO A 1 131 ? -64.231 -7.265 66.249 1.00 43.09 131 PRO A N 1
ATOM 1119 C CA . PRO A 1 131 ? -65.261 -7.964 65.492 1.00 43.09 131 PRO A CA 1
ATOM 1120 C C . PRO A 1 131 ? -65.242 -7.465 64.041 1.00 43.09 131 PRO A C 1
ATOM 1122 O O . PRO A 1 131 ? -65.610 -6.327 63.794 1.00 43.09 131 PRO A O 1
ATOM 1125 N N . PHE A 1 132 ? -64.742 -8.313 63.137 1.00 44.81 132 PHE A N 1
ATOM 1126 C CA . PHE A 1 132 ? -64.973 -8.512 61.687 1.00 44.81 132 PHE A CA 1
ATOM 1127 C C . PHE A 1 132 ? -65.472 -7.383 60.740 1.00 44.81 132 PHE A C 1
ATOM 1129 O O . PHE A 1 132 ? -65.699 -7.666 59.572 1.00 44.81 132 PHE A O 1
ATOM 1136 N N . SER A 1 133 ? -65.654 -6.121 61.137 1.00 46.25 133 SER A N 1
ATOM 1137 C CA . SER A 1 133 ? -66.364 -5.125 60.312 1.00 46.25 133 SER A CA 1
ATOM 1138 C C . SER A 1 133 ? -65.591 -3.846 59.984 1.00 46.25 133 SER A C 1
ATOM 1140 O O . SER A 1 133 ? -66.178 -2.947 59.393 1.00 46.25 133 SER A O 1
ATOM 1142 N N . LEU A 1 134 ? -64.306 -3.719 60.338 1.00 47.59 134 LEU A N 1
ATOM 1143 C CA . LEU A 1 134 ? -63.548 -2.475 60.092 1.00 47.59 134 LEU A CA 1
ATOM 1144 C C . LEU A 1 134 ? -62.139 -2.645 59.508 1.00 47.59 134 LEU A C 1
ATOM 1146 O O . LEU A 1 134 ? -61.435 -1.651 59.360 1.00 47.59 134 LEU A O 1
ATOM 1150 N N . LEU A 1 135 ? -61.726 -3.858 59.135 1.00 46.03 135 LEU A N 1
ATOM 1151 C CA . LEU A 1 135 ? -60.410 -4.080 58.528 1.00 46.03 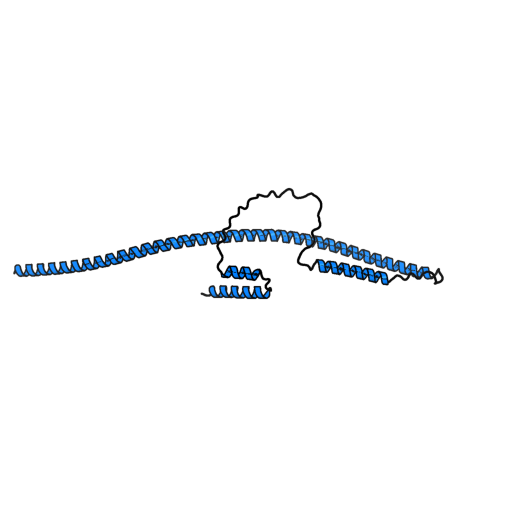135 LEU A CA 1
ATOM 1152 C C . LEU A 1 135 ? -60.501 -4.808 57.181 1.00 46.03 135 LEU A C 1
ATOM 1154 O O . LEU A 1 135 ? -59.720 -5.709 56.902 1.00 46.03 135 LEU A O 1
ATOM 1158 N N . ASN A 1 136 ? -61.411 -4.361 56.312 1.00 44.78 136 ASN A N 1
ATOM 1159 C CA . ASN A 1 136 ? -61.176 -4.477 54.872 1.00 44.78 136 ASN A CA 1
ATOM 1160 C C . ASN A 1 136 ? -60.075 -3.475 54.506 1.00 44.78 136 ASN A C 1
ATOM 1162 O O . ASN A 1 136 ? -60.337 -2.409 53.959 1.00 44.78 136 ASN A O 1
ATOM 1166 N N . ILE A 1 137 ? -58.833 -3.796 54.860 1.00 53.62 137 ILE A N 1
ATOM 1167 C CA . ILE A 1 137 ? -57.708 -3.324 54.065 1.00 53.62 137 ILE A CA 1
ATOM 1168 C C . ILE A 1 137 ? -57.585 -4.382 52.978 1.00 53.62 137 ILE A C 1
ATOM 1170 O O . ILE A 1 137 ? -56.838 -5.350 53.114 1.00 53.62 137 ILE A O 1
ATOM 1174 N N . GLU A 1 138 ? -58.399 -4.227 51.934 1.00 48.97 138 GLU A N 1
ATOM 1175 C CA . GLU A 1 138 ? -58.003 -4.672 50.605 1.00 48.97 138 GLU A CA 1
ATOM 1176 C C . GLU A 1 138 ? -56.622 -4.051 50.381 1.00 48.97 138 GLU A C 1
ATOM 1178 O O . GLU A 1 138 ? -56.471 -2.850 50.164 1.00 48.97 138 GLU A O 1
ATOM 1183 N N . LEU A 1 139 ? -55.579 -4.854 50.587 1.00 47.38 139 LEU A N 1
ATOM 1184 C CA . LEU A 1 139 ? -54.283 -4.581 49.997 1.00 47.38 139 LEU A CA 1
ATOM 1185 C C . LEU A 1 139 ? -54.557 -4.624 48.500 1.00 47.38 139 LEU A C 1
ATOM 1187 O O . LEU A 1 139 ? -54.697 -5.712 47.951 1.00 47.38 139 LEU A O 1
ATOM 1191 N N . TYR A 1 140 ? -54.747 -3.449 47.903 1.00 46.34 140 TYR A N 1
ATOM 1192 C CA . TYR A 1 140 ? -54.941 -3.263 46.474 1.00 46.34 140 TYR A CA 1
ATOM 1193 C C . TYR A 1 140 ? -53.838 -4.026 45.726 1.00 46.34 140 TYR A C 1
ATOM 1195 O O . TYR A 1 140 ? -52.709 -3.557 45.602 1.00 46.34 140 TYR A O 1
ATOM 1203 N N . GLU A 1 141 ? -54.156 -5.227 45.239 1.00 48.59 141 GLU A N 1
ATOM 1204 C CA . GLU A 1 141 ? -53.360 -5.919 44.217 1.00 48.59 141 GLU A CA 1
ATOM 1205 C C . GLU A 1 141 ? -53.410 -5.134 42.887 1.00 48.59 141 GLU A C 1
ATOM 1207 O O . GLU A 1 141 ? -52.512 -5.256 42.053 1.00 48.59 141 GLU A O 1
ATOM 1212 N N . GLU A 1 142 ? -54.405 -4.252 42.726 1.00 47.91 142 GLU A N 1
ATOM 1213 C CA . GLU A 1 142 ? -54.556 -3.348 41.579 1.00 47.91 142 GLU A CA 1
ATOM 1214 C C . GLU A 1 142 ? -53.441 -2.284 41.498 1.00 47.91 142 GLU A C 1
ATOM 1216 O O . GLU A 1 142 ? -52.963 -2.003 40.400 1.00 47.91 142 GLU A O 1
ATOM 1221 N N . ASP A 1 143 ? -52.921 -1.781 42.626 1.00 49.34 143 ASP A N 1
ATOM 1222 C CA . ASP A 1 143 ? -51.840 -0.774 42.619 1.00 49.34 143 ASP A CA 1
ATOM 1223 C C . ASP A 1 143 ? -50.462 -1.379 42.287 1.00 49.34 143 ASP A C 1
ATOM 1225 O O . ASP A 1 143 ? -49.576 -0.688 41.778 1.00 49.34 143 ASP A O 1
ATOM 1229 N N . ILE A 1 144 ? -50.264 -2.679 42.547 1.00 53.41 144 ILE A N 1
ATOM 1230 C CA . ILE A 1 144 ? -49.023 -3.383 42.178 1.00 53.41 144 ILE A CA 1
ATOM 1231 C C . ILE A 1 144 ? -48.962 -3.568 40.662 1.00 53.41 144 ILE A C 1
ATOM 1233 O O . ILE A 1 144 ? -47.902 -3.363 40.079 1.00 53.41 144 ILE A O 1
ATOM 1237 N N . SER A 1 145 ? -50.096 -3.862 40.020 1.00 56.84 145 SER A N 1
ATOM 1238 C CA . SER A 1 145 ? -50.166 -4.009 38.561 1.00 56.84 145 SER A CA 1
ATOM 1239 C C . SER A 1 145 ? -49.824 -2.697 37.846 1.00 56.84 145 SER A C 1
ATOM 1241 O O . SER A 1 145 ? -49.080 -2.699 36.868 1.00 56.84 145 SER A O 1
ATOM 1243 N N . GLU A 1 146 ? -50.284 -1.558 38.376 1.00 55.88 146 GLU A N 1
ATOM 1244 C CA . GLU A 1 146 ? -49.977 -0.236 37.813 1.00 55.88 146 GLU A CA 1
ATOM 1245 C C . GLU A 1 146 ? -48.497 0.160 38.019 1.00 55.88 146 GLU A C 1
ATOM 1247 O O . GLU A 1 146 ? -47.902 0.859 37.192 1.00 55.88 146 GLU A O 1
ATOM 1252 N N . LEU A 1 147 ? -47.874 -0.302 39.111 1.00 54.75 147 LEU A N 1
ATOM 1253 C CA . LEU A 1 147 ? -46.446 -0.104 39.373 1.00 54.75 147 LEU A CA 1
ATOM 1254 C C . LEU A 1 147 ? -45.576 -1.020 38.497 1.00 54.75 147 LEU A C 1
ATOM 1256 O O . LEU A 1 147 ? -44.559 -0.572 37.973 1.00 54.75 147 LEU A O 1
ATOM 1260 N N . GLU A 1 148 ? -45.983 -2.276 38.305 1.00 57.31 148 GLU A N 1
ATOM 1261 C CA . GLU A 1 148 ? -45.327 -3.234 37.411 1.00 57.31 148 GLU A CA 1
ATOM 1262 C C . GLU A 1 148 ? -45.406 -2.777 35.949 1.00 57.31 148 GLU A C 1
ATOM 1264 O O . GLU A 1 148 ? -44.398 -2.833 35.248 1.00 57.31 148 GLU A O 1
ATOM 1269 N N . GLU A 1 149 ? -46.542 -2.226 35.506 1.00 62.00 149 GLU A N 1
ATOM 1270 C CA . GLU A 1 149 ? -46.701 -1.653 34.164 1.00 62.00 149 GLU A CA 1
ATOM 1271 C C . GLU A 1 149 ? -45.807 -0.417 33.964 1.00 62.00 149 GLU A C 1
ATOM 1273 O O . GLU A 1 149 ? -45.112 -0.312 32.954 1.00 62.00 149 GLU A O 1
ATOM 1278 N N . LYS A 1 150 ? -45.714 0.481 34.958 1.00 61.50 150 LYS A N 1
ATOM 1279 C CA . LYS A 1 150 ? -44.785 1.629 34.920 1.00 61.50 150 LYS A CA 1
ATOM 1280 C C . LYS A 1 150 ? -43.314 1.194 34.908 1.00 61.50 150 LYS A C 1
ATOM 1282 O O . LYS A 1 150 ? -42.509 1.813 34.213 1.00 61.50 150 LYS A O 1
ATOM 1287 N N . ILE A 1 151 ? -42.958 0.132 35.633 1.00 68.62 151 ILE A N 1
ATOM 1288 C CA . ILE A 1 151 ? -41.603 -0.444 35.631 1.00 68.62 151 ILE A CA 1
ATOM 1289 C C . ILE A 1 151 ? -41.290 -1.098 34.278 1.00 68.62 151 ILE A C 1
ATOM 1291 O O . ILE A 1 151 ? -40.193 -0.904 33.756 1.00 68.62 151 ILE A O 1
ATOM 1295 N N . LEU A 1 152 ? -42.244 -1.813 33.676 1.00 61.22 152 LEU A N 1
ATOM 1296 C CA . LEU A 1 152 ? -42.107 -2.394 32.336 1.00 61.22 152 LEU A CA 1
ATOM 1297 C C . LEU A 1 152 ? -41.965 -1.320 31.251 1.00 61.22 152 LEU A C 1
ATOM 1299 O O . LEU A 1 152 ? -41.113 -1.460 30.378 1.00 61.22 152 LEU A O 1
ATOM 1303 N N . ILE A 1 153 ? -42.731 -0.226 31.329 1.00 63.00 153 ILE A N 1
ATOM 1304 C CA . ILE A 1 153 ? -42.604 0.917 30.411 1.00 63.00 153 ILE A CA 1
ATOM 1305 C C . ILE A 1 153 ? -41.224 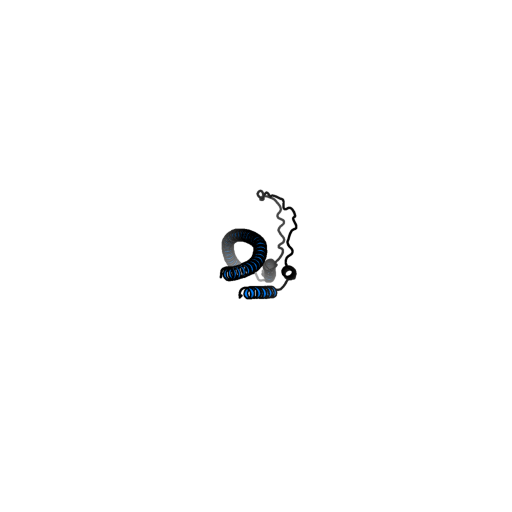1.574 30.558 1.00 63.00 153 ILE A C 1
ATOM 1307 O O . ILE A 1 153 ? -40.551 1.807 29.558 1.00 63.00 153 ILE A O 1
ATOM 1311 N N . MET A 1 154 ? -40.746 1.793 31.790 1.00 60.88 154 MET A N 1
ATOM 1312 C CA . MET A 1 154 ? -39.401 2.339 32.020 1.00 60.88 154 MET A CA 1
ATOM 1313 C C . MET A 1 154 ? -38.286 1.403 31.532 1.00 60.88 154 MET A C 1
ATOM 1315 O O . MET A 1 154 ? -37.280 1.878 31.011 1.00 60.88 154 MET A O 1
ATOM 1319 N N . ALA A 1 155 ? -38.446 0.085 31.672 1.00 57.97 155 ALA A N 1
ATOM 1320 C CA . ALA A 1 155 ? -37.482 -0.889 31.162 1.00 57.97 155 ALA A CA 1
ATOM 1321 C C . ALA A 1 155 ? -37.446 -0.910 29.622 1.00 57.97 155 ALA A C 1
ATOM 1323 O O . ALA A 1 155 ? -36.368 -0.997 29.035 1.00 57.97 155 ALA A O 1
ATOM 1324 N N . TRP A 1 156 ? -38.602 -0.754 28.970 1.00 59.84 156 TRP A N 1
ATOM 1325 C CA . TRP A 1 156 ? -38.701 -0.701 27.510 1.00 59.84 156 TRP A CA 1
ATOM 1326 C C . TRP A 1 156 ? -38.151 0.609 26.922 1.00 59.84 156 TRP A C 1
ATOM 1328 O O . TRP A 1 156 ? -37.487 0.598 25.883 1.00 59.84 156 TRP A O 1
ATOM 1338 N N . ASP A 1 157 ? -38.331 1.736 27.612 1.00 53.91 157 ASP A N 1
ATOM 1339 C CA .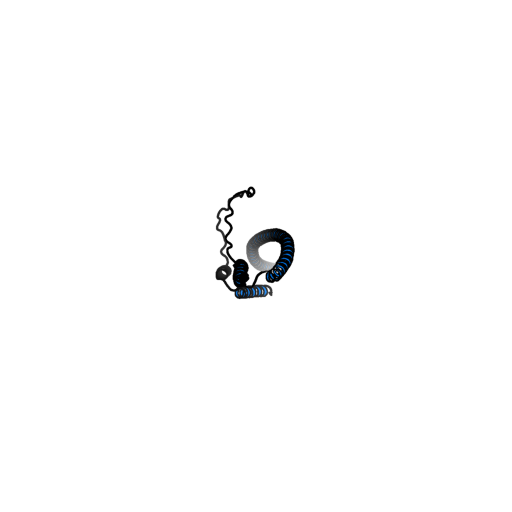 ASP A 1 157 ? -37.702 3.008 27.236 1.00 53.91 157 ASP A CA 1
ATOM 1340 C C . ASP A 1 157 ? -36.165 2.930 27.319 1.00 53.91 157 ASP A C 1
ATOM 1342 O O . ASP A 1 157 ? -35.467 3.486 26.473 1.00 53.91 157 ASP A O 1
ATOM 1346 N N . ILE A 1 158 ? -35.609 2.184 28.280 1.00 55.12 158 ILE A N 1
ATOM 1347 C CA . ILE A 1 158 ? -34.155 1.985 28.395 1.00 55.12 158 ILE A CA 1
ATOM 1348 C C . ILE A 1 158 ? -33.610 1.136 27.234 1.00 55.12 158 ILE A C 1
ATOM 1350 O O . ILE A 1 158 ? -32.587 1.504 26.655 1.00 55.12 158 ILE A O 1
ATOM 1354 N N . GLU A 1 159 ? -34.297 0.057 26.841 1.00 52.91 159 GLU A N 1
ATOM 1355 C CA . GLU A 1 159 ? -33.896 -0.773 25.690 1.00 52.91 159 GLU A CA 1
ATOM 1356 C C . GLU A 1 159 ? -34.030 -0.027 24.348 1.00 52.91 159 GLU A C 1
ATOM 1358 O O . GLU A 1 159 ? -33.157 -0.120 23.481 1.00 52.91 159 GLU A O 1
ATOM 1363 N N . THR A 1 160 ? -35.079 0.782 24.174 1.00 52.16 160 THR A N 1
ATOM 1364 C CA . THR A 1 160 ? -35.307 1.526 22.921 1.00 52.16 160 THR A CA 1
ATOM 1365 C C . THR A 1 160 ? -34.413 2.761 22.761 1.00 52.16 160 THR A C 1
ATOM 1367 O O . THR A 1 160 ? -34.170 3.196 21.630 1.00 52.16 160 THR A O 1
ATOM 1370 N N . ILE A 1 161 ? -33.858 3.299 23.853 1.00 51.62 161 ILE A N 1
ATOM 1371 C CA . ILE A 1 161 ? -32.808 4.331 23.808 1.00 51.62 161 ILE A CA 1
ATOM 1372 C C . ILE A 1 161 ? -31.463 3.730 23.371 1.00 51.62 161 ILE A C 1
ATOM 1374 O O . ILE A 1 161 ? -30.683 4.414 22.707 1.00 51.62 161 ILE A O 1
ATOM 1378 N N . THR A 1 162 ? -31.191 2.456 23.673 1.00 48.97 162 THR A N 1
ATOM 1379 C CA . THR A 1 162 ? -29.932 1.798 23.282 1.00 48.97 162 THR A CA 1
ATOM 1380 C C . THR A 1 162 ? -29.896 1.299 21.834 1.00 48.97 162 THR A C 1
ATOM 1382 O O . THR A 1 162 ? -28.806 1.157 21.283 1.00 48.97 162 THR A O 1
ATOM 1385 N N . ASP A 1 163 ? -31.055 1.131 21.186 1.00 43.19 163 ASP A N 1
ATOM 1386 C CA . ASP A 1 163 ? -31.175 0.614 19.810 1.00 43.19 163 ASP A CA 1
ATOM 1387 C C . ASP A 1 163 ? -31.414 1.687 18.726 1.00 43.19 163 ASP A C 1
ATOM 1389 O O . ASP A 1 163 ? -31.623 1.359 17.554 1.00 43.19 163 ASP A O 1
ATOM 1393 N N . ARG A 1 164 ? -31.338 2.987 19.054 1.00 45.84 164 ARG A N 1
ATOM 1394 C CA . ARG A 1 164 ? -31.272 4.051 18.033 1.00 45.84 164 ARG A CA 1
ATOM 1395 C C . ARG A 1 164 ? -29.821 4.360 17.647 1.00 45.84 164 ARG A C 1
ATOM 1397 O O . ARG A 1 164 ? -29.130 5.063 18.387 1.00 45.84 164 ARG A O 1
ATOM 1404 N N . PRO A 1 165 ? -29.351 3.961 16.449 1.00 47.34 165 PRO A N 1
ATOM 1405 C CA . PRO A 1 165 ? -28.136 4.520 15.880 1.00 47.34 165 PRO A CA 1
ATOM 1406 C C . PRO A 1 165 ? -28.448 5.936 15.378 1.00 47.34 165 PRO A C 1
ATOM 1408 O O . PRO A 1 165 ? -28.809 6.136 14.221 1.00 47.34 165 PRO A O 1
ATOM 1411 N N . GLY A 1 166 ? -28.337 6.925 16.263 1.00 53.09 166 GLY A N 1
ATOM 1412 C CA . GLY A 1 166 ? -28.394 8.337 15.891 1.00 53.09 166 GLY A CA 1
ATOM 1413 C C . GLY A 1 166 ? -29.147 9.205 16.892 1.00 53.09 166 GLY A C 1
ATOM 1414 O O . GLY A 1 166 ? -30.360 9.092 17.024 1.00 53.09 166 GLY A O 1
ATOM 1415 N N . GLU A 1 167 ? -28.393 10.116 17.509 1.00 49.22 167 GLU A N 1
ATOM 1416 C CA . GLU A 1 167 ? -28.844 11.295 18.264 1.00 49.22 167 GLU A CA 1
ATOM 1417 C C . GLU A 1 167 ? -29.427 11.039 19.664 1.00 49.22 167 GLU A C 1
ATOM 1419 O O . GLU A 1 167 ? -30.629 11.103 19.908 1.00 49.22 167 GLU A O 1
ATOM 1424 N N . LEU A 1 168 ? -28.520 10.871 20.634 1.00 46.09 168 LEU A N 1
ATOM 1425 C CA . LEU A 1 168 ? -28.772 11.305 22.010 1.00 46.09 168 LEU A CA 1
ATOM 1426 C C . LEU A 1 168 ? -28.896 12.842 22.032 1.00 46.09 168 LEU A C 1
ATOM 1428 O O . LEU A 1 168 ? -28.012 13.517 21.491 1.00 46.09 168 LEU A O 1
ATOM 1432 N N . PRO A 1 169 ? -29.919 13.428 22.680 1.00 45.56 169 PRO A N 1
ATOM 1433 C CA . PRO A 1 169 ? -29.906 14.848 22.990 1.00 45.56 169 PRO A CA 1
ATOM 1434 C C . PRO A 1 169 ? -28.800 15.092 24.022 1.00 45.56 169 PRO A C 1
ATOM 1436 O O . PRO A 1 169 ? -28.837 14.568 25.135 1.00 45.56 169 PRO A O 1
ATOM 1439 N N . LEU A 1 170 ? -27.781 15.856 23.628 1.00 45.62 170 LEU A N 1
ATOM 1440 C CA . LEU A 1 170 ? -26.739 16.314 24.540 1.00 45.62 170 LEU A CA 1
ATOM 1441 C C . LEU A 1 170 ? -27.395 17.073 25.706 1.00 45.62 170 LEU A C 1
ATOM 1443 O O . LEU A 1 170 ? -28.204 17.971 25.451 1.00 45.62 170 LEU A O 1
ATOM 1447 N N . PRO A 1 171 ? -27.040 16.769 26.967 1.00 40.50 171 PRO A N 1
ATOM 1448 C CA . PRO A 1 171 ? -27.371 17.643 28.079 1.00 40.50 171 PRO A CA 1
ATOM 1449 C C . PRO A 1 171 ? -26.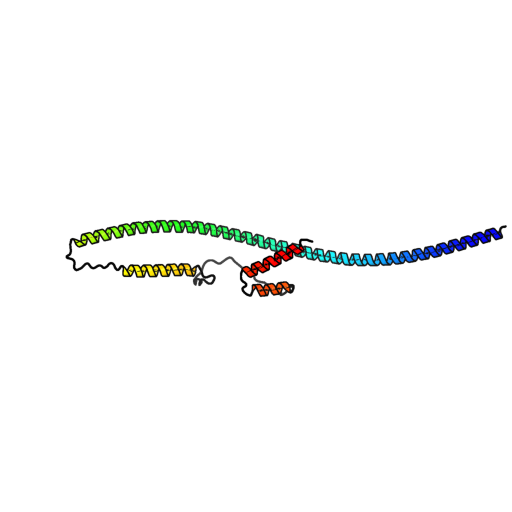812 19.033 27.772 1.00 40.50 171 PRO A C 1
ATOM 1451 O O . PRO A 1 171 ? -25.633 19.167 27.434 1.00 40.50 171 PRO A O 1
ATOM 1454 N N . GLN A 1 172 ? -27.650 20.067 27.873 1.00 42.62 172 GLN A N 1
ATOM 1455 C CA . GLN A 1 172 ? -27.142 21.424 28.036 1.00 42.62 172 GLN A CA 1
ATOM 1456 C C . GLN A 1 172 ? -26.350 21.416 29.344 1.00 42.62 172 GLN A C 1
ATOM 1458 O O . GLN A 1 172 ? -26.908 21.238 30.422 1.00 42.62 172 GLN A O 1
ATOM 1463 N N . TYR A 1 173 ? -25.026 21.426 29.198 1.00 38.53 173 TYR A N 1
ATOM 1464 C CA . TYR A 1 173 ? -24.088 21.500 30.299 1.00 38.53 173 TYR A CA 1
ATOM 1465 C C . TYR A 1 173 ? -23.707 22.965 30.446 1.00 38.53 173 TYR A C 1
ATOM 1467 O O . TYR A 1 173 ? -22.887 23.505 29.698 1.00 38.53 173 TYR A O 1
ATOM 1475 N N . ASP A 1 174 ? -24.391 23.619 31.367 1.00 41.50 174 ASP A N 1
ATOM 1476 C CA . ASP A 1 174 ? -24.153 24.993 31.750 1.00 41.50 174 ASP A CA 1
ATOM 1477 C C . ASP A 1 174 ? -22.920 25.014 32.656 1.00 41.50 174 ASP A C 1
ATOM 1479 O O . ASP A 1 174 ? -22.897 24.369 33.702 1.00 41.50 174 ASP A O 1
ATOM 1483 N N . GLY A 1 175 ? -21.923 25.807 32.275 1.00 38.91 175 GLY A N 1
ATOM 1484 C CA . GLY A 1 175 ? -20.928 26.314 33.214 1.00 38.91 175 GLY A CA 1
ATOM 1485 C C . GLY A 1 175 ? -19.652 25.490 33.334 1.00 38.91 175 GLY A C 1
ATOM 1486 O O . GLY A 1 175 ? -19.603 24.478 34.019 1.00 38.91 175 GLY A O 1
ATOM 1487 N N . ASP A 1 176 ? -18.621 26.043 32.698 1.00 46.00 176 ASP A N 1
ATOM 1488 C CA . ASP A 1 176 ? -17.345 26.405 33.314 1.00 46.00 176 ASP A CA 1
ATOM 1489 C C . ASP A 1 176 ? -16.445 25.317 33.931 1.00 46.00 176 ASP A C 1
ATOM 1491 O O . ASP A 1 176 ? -16.841 24.458 34.701 1.00 46.00 176 ASP A O 1
ATOM 1495 N N . GLU A 1 177 ? -15.151 25.472 33.628 1.00 48.59 177 GLU A N 1
ATOM 1496 C CA . GLU A 1 177 ? -14.001 24.760 34.209 1.00 48.59 177 GLU A CA 1
ATOM 1497 C C . GLU A 1 177 ? -13.616 23.406 33.585 1.00 48.59 177 GLU A C 1
ATOM 1499 O O . GLU A 1 177 ? -13.752 22.355 34.194 1.00 48.59 177 GLU A O 1
ATOM 1504 N N . CYS A 1 178 ? -13.006 23.439 32.390 1.00 36.84 178 CYS A N 1
ATOM 1505 C CA . CYS A 1 178 ? -11.721 22.758 32.101 1.00 36.84 178 CYS A CA 1
ATOM 1506 C C . CYS A 1 178 ? -11.431 22.723 30.594 1.00 36.84 178 CYS A C 1
ATOM 1508 O O . CYS A 1 178 ? -11.542 21.683 29.957 1.00 36.84 178 CYS A O 1
ATOM 1510 N N . CYS A 1 179 ? -11.019 23.846 30.000 1.00 34.88 179 CYS A N 1
ATOM 1511 C CA . CYS A 1 179 ? -10.392 23.848 28.670 1.00 34.88 179 CYS A CA 1
ATOM 1512 C C . CYS A 1 179 ? -9.473 25.067 28.488 1.00 34.88 179 CYS A C 1
ATOM 1514 O O . CYS A 1 179 ? -9.606 25.853 27.554 1.00 34.88 179 CYS A O 1
ATOM 1516 N N . GLN A 1 180 ? -8.490 25.230 29.369 1.00 40.56 180 GLN A N 1
ATOM 1517 C CA . GLN A 1 180 ? -7.249 25.893 28.973 1.00 40.56 180 GLN A CA 1
ATOM 1518 C C . GLN A 1 180 ? -6.267 24.769 28.688 1.00 40.56 180 GLN A C 1
ATOM 1520 O O . GLN A 1 180 ? -5.889 24.115 29.637 1.00 40.56 180 GLN A O 1
ATOM 1525 N N . PHE A 1 181 ? -5.964 24.476 27.419 1.00 40.31 181 PHE A N 1
ATOM 1526 C CA . PHE A 1 181 ? -4.719 23.850 26.916 1.00 40.31 181 PHE A CA 1
ATOM 1527 C C . PHE A 1 181 ? -4.899 23.238 25.516 1.00 40.31 181 PHE A C 1
ATOM 1529 O O . PHE A 1 181 ? -4.368 22.178 25.236 1.00 40.31 181 PHE A O 1
ATOM 1536 N N . LEU A 1 182 ? -5.569 23.916 24.580 1.00 36.19 182 LEU A N 1
ATOM 1537 C CA . LEU A 1 182 ? -5.345 23.664 23.150 1.00 36.19 182 LEU A CA 1
ATOM 1538 C C . LEU A 1 182 ? -5.386 24.990 22.383 1.00 36.19 182 LEU A C 1
ATOM 1540 O O . LEU A 1 182 ? -6.384 25.378 21.779 1.00 36.19 182 LEU A O 1
ATOM 1544 N N . LYS A 1 183 ? -4.259 25.713 22.412 1.00 37.47 183 LYS A N 1
ATOM 1545 C CA . LYS A 1 183 ? -3.978 26.752 21.416 1.00 37.47 183 LYS A CA 1
ATOM 1546 C C . LYS A 1 183 ? -3.835 26.068 20.053 1.00 37.47 183 LYS A C 1
ATOM 1548 O O . LYS A 1 183 ? -2.873 25.342 19.822 1.00 37.47 183 LYS A O 1
ATOM 1553 N N . LYS A 1 184 ? -4.784 26.328 19.152 1.00 43.56 184 LYS A N 1
ATOM 1554 C CA . LYS A 1 184 ? -4.638 26.090 17.707 1.00 43.56 184 LYS A CA 1
ATOM 1555 C C . LYS A 1 184 ? -3.425 26.859 17.164 1.00 43.56 184 LYS A C 1
ATOM 1557 O O . LYS A 1 184 ? -3.178 27.980 17.613 1.00 43.56 184 LYS A O 1
ATOM 1562 N N . PRO A 1 185 ? -2.843 26.396 16.052 1.00 35.88 185 PRO A N 1
ATOM 1563 C CA . PRO A 1 185 ? -2.513 27.287 14.962 1.00 35.88 185 PRO A CA 1
ATOM 1564 C C . PRO A 1 185 ? -3.495 27.066 13.813 1.00 35.88 185 PRO A C 1
ATOM 1566 O O . PRO A 1 185 ? -3.621 25.993 13.230 1.00 35.88 185 PRO A O 1
ATOM 1569 N N . SER A 1 186 ? -4.209 28.138 13.513 1.00 40.81 186 SER A N 1
ATOM 1570 C CA . SER A 1 186 ? -4.922 28.381 12.274 1.00 40.81 186 SER A CA 1
ATOM 1571 C C . SER A 1 186 ? -3.932 28.585 11.122 1.00 40.81 186 SER A C 1
ATOM 1573 O O . SER A 1 186 ? -2.983 29.356 11.264 1.00 40.81 186 SER A O 1
ATOM 1575 N N . LYS A 1 187 ? -4.199 27.924 9.984 1.00 42.47 187 LYS A N 1
ATOM 1576 C CA . LYS A 1 187 ? -4.169 28.437 8.592 1.00 42.47 187 LYS A CA 1
ATOM 1577 C C . LYS A 1 187 ? -4.035 27.267 7.604 1.00 42.47 187 LYS A C 1
ATOM 1579 O O . LYS A 1 187 ? -2.939 26.940 7.165 1.00 42.47 187 LYS A O 1
ATOM 1584 N N . LEU A 1 188 ? -5.167 26.683 7.214 1.00 35.16 188 LEU A N 1
ATOM 1585 C CA . LEU A 1 188 ? -5.279 25.987 5.932 1.00 35.16 188 LEU A CA 1
ATOM 1586 C C . LEU A 1 188 ? -5.609 27.049 4.881 1.00 35.16 188 LEU A C 1
ATOM 1588 O O . LEU A 1 188 ? -6.633 27.722 4.973 1.00 35.16 188 LEU A O 1
ATOM 1592 N N . LYS A 1 189 ? -4.683 27.249 3.941 1.00 38.22 189 LYS A N 1
ATOM 1593 C CA . LYS A 1 189 ? -4.963 27.922 2.676 1.00 38.22 189 LYS A CA 1
ATOM 1594 C C . LYS A 1 189 ? -5.639 26.910 1.763 1.00 38.22 189 LYS A C 1
ATOM 1596 O O . LYS A 1 189 ? -5.124 25.807 1.583 1.00 38.22 189 LYS A O 1
ATOM 1601 N N . ASP A 1 190 ? -6.740 27.330 1.163 1.00 47.66 190 ASP A N 1
ATOM 1602 C CA . ASP A 1 190 ? -7.334 26.674 0.011 1.00 47.66 190 ASP A CA 1
ATOM 1603 C C . ASP A 1 190 ? -6.280 26.502 -1.091 1.00 47.66 190 ASP A C 1
ATOM 1605 O O . ASP A 1 190 ? -5.685 27.471 -1.566 1.00 47.66 190 ASP A O 1
ATOM 1609 N N . SER A 1 191 ? -6.046 25.261 -1.509 1.00 32.75 191 SER A N 1
ATOM 1610 C CA . SER A 1 191 ? -5.485 24.977 -2.827 1.00 32.75 191 SER A CA 1
ATOM 1611 C C . SER A 1 191 ? -6.169 23.737 -3.388 1.00 32.75 191 SER A C 1
ATOM 1613 O O . SER A 1 191 ? -5.841 22.589 -3.108 1.00 32.75 191 SER A O 1
ATOM 1615 N N . SER A 1 192 ? -7.212 24.013 -4.164 1.00 47.06 192 SER A N 1
ATOM 1616 C CA . SER A 1 192 ? -7.826 23.082 -5.094 1.00 47.06 192 SER A CA 1
ATOM 1617 C C . SER A 1 192 ? -6.776 22.598 -6.094 1.00 47.06 192 SER A C 1
ATOM 1619 O O . SER A 1 192 ? -6.264 23.387 -6.889 1.00 47.06 192 SER A O 1
ATOM 1621 N N . GLY A 1 193 ? -6.478 21.304 -6.074 1.00 39.31 193 GLY A N 1
ATOM 1622 C CA . GLY A 1 193 ? -5.531 20.696 -7.003 1.00 39.31 193 GLY A CA 1
ATOM 1623 C C . GLY A 1 193 ? -5.581 19.174 -6.988 1.00 39.31 193 GLY A C 1
ATOM 1624 O O . GLY A 1 193 ? -4.539 18.536 -7.010 1.00 39.31 193 GLY A O 1
ATOM 1625 N N . TYR A 1 194 ? -6.773 18.574 -6.911 1.00 35.41 194 TYR A N 1
ATOM 1626 C CA . TYR A 1 194 ? -6.905 17.127 -7.088 1.00 35.41 194 TYR A CA 1
ATOM 1627 C C . TYR A 1 194 ? -6.756 16.768 -8.576 1.00 35.41 194 TYR A C 1
ATOM 1629 O O . TYR A 1 194 ? -7.504 17.310 -9.399 1.00 35.41 194 TYR A O 1
ATOM 1637 N N . PRO A 1 195 ? -5.859 15.841 -8.955 1.00 39.44 195 PRO A N 1
ATOM 1638 C CA . PRO A 1 195 ? -5.895 15.249 -10.283 1.00 39.44 195 PRO A CA 1
ATOM 1639 C C . PRO A 1 195 ? -7.171 14.405 -10.410 1.00 39.44 195 PRO A C 1
ATOM 1641 O O . PRO A 1 195 ? -7.485 13.582 -9.547 1.00 39.44 195 PRO A O 1
ATOM 1644 N N . LYS A 1 196 ? -7.939 14.647 -11.479 1.00 44.84 196 LYS A N 1
ATOM 1645 C CA . LYS A 1 196 ? -9.150 13.885 -11.814 1.00 44.84 196 LYS A CA 1
ATOM 1646 C C . LYS A 1 196 ? -8.814 12.394 -11.872 1.00 44.84 196 LYS A C 1
ATOM 1648 O O . LYS A 1 196 ? -7.973 11.978 -12.666 1.00 44.84 196 LYS A O 1
ATOM 1653 N N . GLY A 1 197 ? -9.482 11.613 -11.025 1.00 40.38 197 GLY A N 1
ATOM 1654 C CA . GLY A 1 197 ? -9.416 10.158 -11.056 1.00 40.38 197 GLY A CA 1
ATOM 1655 C C . GLY A 1 197 ? -9.915 9.613 -12.393 1.00 40.38 197 GLY A C 1
ATOM 1656 O O . GLY A 1 197 ? -10.712 10.241 -13.088 1.00 40.38 197 GLY A O 1
ATOM 1657 N N . THR A 1 198 ? -9.431 8.433 -12.763 1.00 48.12 198 THR A N 1
ATOM 1658 C CA . THR A 1 198 ? -9.898 7.717 -13.952 1.00 48.12 198 THR A CA 1
ATOM 1659 C C . THR A 1 198 ? -11.413 7.450 -13.871 1.00 48.12 198 THR A C 1
ATOM 1661 O O . THR A 1 198 ? -11.941 7.277 -12.769 1.00 48.12 198 THR A O 1
ATOM 1664 N N . PRO A 1 199 ? -12.131 7.359 -15.012 1.00 47.22 199 PRO A N 1
ATOM 1665 C CA . PRO A 1 199 ? -13.600 7.288 -15.042 1.00 47.22 199 PRO A CA 1
ATOM 1666 C C . PRO A 1 199 ? -14.217 6.182 -14.165 1.00 47.22 199 PRO A C 1
ATOM 1668 O O . PRO A 1 199 ? -15.306 6.354 -13.626 1.00 47.22 199 PRO A O 1
ATOM 1671 N N . LYS A 1 200 ? -13.492 5.074 -13.947 1.00 51.12 200 LYS A N 1
ATOM 1672 C CA . LYS A 1 200 ? -13.918 3.956 -13.087 1.00 51.12 200 LYS A CA 1
ATOM 1673 C C . LYS A 1 200 ? -13.969 4.298 -11.590 1.00 51.12 200 LYS A C 1
ATOM 1675 O O . LYS A 1 200 ? -14.785 3.732 -10.869 1.00 51.12 200 LYS A O 1
ATOM 1680 N N . ASN A 1 201 ? -13.138 5.226 -11.113 1.00 49.19 201 ASN A N 1
ATOM 1681 C CA . ASN A 1 201 ? -13.107 5.611 -9.696 1.00 49.19 201 ASN A CA 1
ATOM 1682 C C . ASN A 1 201 ? -14.243 6.574 -9.322 1.00 49.19 201 ASN A C 1
ATOM 1684 O O . ASN A 1 201 ? -14.665 6.632 -8.166 1.00 49.19 201 ASN A O 1
ATOM 1688 N N . GLU A 1 202 ? -14.770 7.309 -10.298 1.00 49.66 202 GLU A N 1
ATOM 1689 C CA . GLU A 1 202 ? -15.847 8.279 -10.094 1.00 49.66 202 GLU A CA 1
ATOM 1690 C C . GLU A 1 202 ? -17.236 7.614 -10.094 1.00 49.66 202 GLU A C 1
ATOM 1692 O O . GLU A 1 202 ? -18.144 8.057 -9.389 1.00 49.66 202 GLU A O 1
ATOM 1697 N N . GLU A 1 203 ? -17.373 6.489 -10.801 1.00 52.62 203 GLU A N 1
ATOM 1698 C CA . GLU A 1 203 ? -18.560 5.626 -10.789 1.00 52.62 203 GLU A CA 1
ATOM 1699 C C . GLU A 1 203 ? -18.719 4.894 -9.441 1.00 52.62 203 GLU A C 1
ATOM 1701 O O . GLU A 1 203 ? -19.794 4.926 -8.842 1.00 52.62 203 GLU A O 1
ATOM 1706 N N . MET A 1 204 ? -17.625 4.383 -8.859 1.00 52.09 204 MET A N 1
ATOM 1707 C CA . MET A 1 204 ? -17.634 3.797 -7.505 1.00 52.09 204 MET A CA 1
ATOM 1708 C C . MET A 1 204 ? -18.008 4.801 -6.409 1.00 52.09 204 MET A C 1
ATOM 1710 O O . MET A 1 204 ? -18.753 4.464 -5.489 1.00 52.09 204 MET A O 1
ATOM 1714 N N . ARG A 1 205 ? -17.540 6.054 -6.502 1.00 55.47 205 ARG A N 1
ATOM 1715 C CA . ARG A 1 205 ? -17.909 7.106 -5.534 1.00 55.47 205 ARG A CA 1
ATOM 1716 C C . ARG A 1 205 ? -19.392 7.482 -5.602 1.00 55.47 205 ARG A C 1
ATOM 1718 O O . ARG A 1 205 ? -19.952 7.901 -4.589 1.00 55.47 205 ARG A O 1
ATOM 1725 N N . LYS A 1 206 ? -20.032 7.339 -6.767 1.00 57.44 206 LYS A N 1
ATOM 1726 C CA . LYS A 1 206 ? -21.485 7.525 -6.920 1.00 57.44 206 LYS A CA 1
ATOM 1727 C C . LYS A 1 206 ? -22.274 6.341 -6.363 1.00 57.44 206 LYS A C 1
ATOM 1729 O O . LYS A 1 206 ? -23.338 6.554 -5.787 1.00 57.44 206 LYS A O 1
ATOM 1734 N N . ASP A 1 207 ? -21.727 5.137 -6.470 1.00 52.25 207 ASP A N 1
ATOM 1735 C CA . ASP A 1 207 ? -22.360 3.912 -5.989 1.00 52.25 207 ASP A CA 1
ATOM 1736 C C . ASP A 1 207 ? -22.287 3.733 -4.468 1.00 52.25 207 ASP A C 1
ATOM 1738 O O . ASP A 1 207 ? -23.247 3.250 -3.881 1.00 52.25 207 ASP A O 1
ATOM 1742 N N . LEU A 1 208 ? -21.217 4.192 -3.809 1.00 50.81 208 LEU A N 1
ATOM 1743 C CA . LEU A 1 208 ? -21.114 4.204 -2.339 1.00 50.81 208 LEU A CA 1
ATOM 1744 C C . LEU A 1 208 ? -22.054 5.221 -1.666 1.00 50.81 208 LEU A C 1
ATOM 1746 O O . LEU A 1 208 ? -22.415 5.049 -0.506 1.00 50.81 208 LEU A O 1
ATOM 1750 N N . LYS A 1 209 ? -22.476 6.275 -2.380 1.00 53.94 209 LYS A N 1
ATOM 1751 C CA . LYS A 1 209 ? -23.418 7.289 -1.865 1.00 53.94 209 LYS A CA 1
ATOM 1752 C C . LYS A 1 209 ? -24.892 6.896 -1.992 1.00 53.94 209 LYS A C 1
ATOM 1754 O O . LYS A 1 209 ? -25.743 7.557 -1.405 1.00 53.94 209 LYS A O 1
ATOM 1759 N N . LYS A 1 210 ? -25.214 5.848 -2.750 1.00 53.38 210 LYS A N 1
ATOM 1760 C CA . LYS A 1 210 ? -26.573 5.308 -2.857 1.00 53.38 210 LYS A CA 1
ATOM 1761 C C . LYS A 1 210 ? -26.626 4.051 -2.012 1.00 53.38 210 LYS A C 1
ATOM 1763 O O . LYS A 1 210 ? -26.262 3.019 -2.541 1.00 53.38 210 LYS A O 1
ATOM 1768 N N . GLY A 1 211 ? -27.007 4.164 -0.737 1.00 48.41 211 GLY A N 1
ATOM 1769 C CA . GLY A 1 211 ? -27.051 3.083 0.262 1.00 48.41 211 GLY A CA 1
ATOM 1770 C C . GLY A 1 211 ? -27.244 1.678 -0.314 1.00 48.41 211 GLY A C 1
ATOM 1771 O O . GLY A 1 211 ? -28.368 1.192 -0.410 1.00 48.41 211 GLY A O 1
ATOM 1772 N N . LYS A 1 212 ? -26.134 1.053 -0.719 1.00 56.44 212 LYS A N 1
ATOM 1773 C CA . LYS A 1 212 ? -26.105 -0.312 -1.225 1.00 56.44 212 LYS A CA 1
ATOM 1774 C C . LYS A 1 212 ? -26.072 -1.240 -0.031 1.00 56.44 212 LYS A C 1
ATOM 1776 O O . LYS A 1 212 ? -25.463 -0.933 0.996 1.00 56.44 212 LYS A O 1
ATOM 1781 N N . THR A 1 213 ? -26.748 -2.368 -0.166 1.00 64.94 213 THR A N 1
ATOM 1782 C CA . THR A 1 213 ? -26.770 -3.372 0.897 1.00 64.94 213 THR A CA 1
ATOM 1783 C C . THR A 1 213 ? -25.376 -3.985 1.054 1.00 64.94 213 THR A C 1
ATOM 1785 O O . THR A 1 213 ? -24.579 -4.013 0.112 1.00 64.94 213 THR A O 1
ATOM 1788 N N . LEU A 1 214 ? -25.052 -4.463 2.257 1.00 56.88 214 LEU A N 1
ATOM 1789 C CA . LEU A 1 214 ? -23.738 -5.038 2.573 1.00 56.88 214 LEU A CA 1
ATOM 1790 C C . LEU A 1 214 ? -23.343 -6.161 1.590 1.00 56.88 214 LEU A C 1
ATOM 1792 O O . LEU A 1 214 ? -22.177 -6.279 1.207 1.00 56.88 214 LEU A O 1
ATOM 1796 N N . ASP A 1 215 ? -24.331 -6.914 1.106 1.00 60.38 215 ASP A N 1
ATOM 1797 C CA . ASP A 1 215 ? -24.155 -7.989 0.130 1.00 60.38 215 ASP A CA 1
ATOM 1798 C C . ASP A 1 215 ? -23.714 -7.487 -1.253 1.00 60.38 215 ASP A C 1
ATOM 1800 O O . ASP A 1 215 ? -22.877 -8.112 -1.911 1.00 60.38 215 ASP A O 1
ATOM 1804 N N . GLU A 1 216 ? -24.191 -6.319 -1.685 1.00 66.62 216 GLU A N 1
ATOM 1805 C CA . GLU A 1 216 ? -23.774 -5.698 -2.945 1.00 66.62 216 GLU A CA 1
ATOM 1806 C C . GLU A 1 216 ? -22.341 -5.162 -2.853 1.00 66.62 216 GLU A C 1
ATOM 1808 O O . GLU A 1 216 ? -21.553 -5.317 -3.792 1.00 66.62 216 GLU A O 1
ATOM 1813 N N . CYS A 1 217 ? -21.965 -4.600 -1.702 1.00 59.53 217 CYS A N 1
ATOM 1814 C CA . CYS A 1 217 ? -20.593 -4.174 -1.428 1.00 59.53 217 CYS A CA 1
ATOM 1815 C C . CYS A 1 217 ? -19.626 -5.370 -1.428 1.00 59.53 217 CYS A C 1
ATOM 1817 O O . CYS A 1 217 ? -18.565 -5.314 -2.056 1.00 59.53 217 CYS A O 1
ATOM 1819 N N . HIS A 1 218 ? -20.016 -6.492 -0.814 1.00 62.47 218 HIS A N 1
ATOM 1820 C CA . HIS A 1 218 ? -19.244 -7.736 -0.853 1.00 62.47 218 HIS A CA 1
ATOM 1821 C C . HIS A 1 218 ? -19.115 -8.310 -2.272 1.00 62.47 218 HIS A C 1
ATOM 1823 O O . HIS A 1 218 ? -18.038 -8.780 -2.651 1.00 62.47 218 HIS A O 1
ATOM 1829 N N . ALA A 1 219 ? -20.168 -8.244 -3.091 1.00 72.56 219 ALA A N 1
ATOM 1830 C CA . ALA A 1 219 ? -20.119 -8.703 -4.479 1.00 72.56 219 ALA A CA 1
ATOM 1831 C C . ALA A 1 219 ? -19.162 -7.860 -5.344 1.00 72.56 219 ALA A C 1
ATOM 1833 O O . ALA A 1 219 ? -18.432 -8.404 -6.179 1.00 72.56 219 ALA A O 1
ATOM 1834 N N . ILE A 1 220 ? -19.126 -6.543 -5.125 1.00 70.44 220 ILE A N 1
ATOM 1835 C CA . ILE A 1 220 ? -18.207 -5.626 -5.813 1.00 70.44 220 ILE A CA 1
ATOM 1836 C C . ILE A 1 220 ? -16.758 -5.887 -5.376 1.00 70.44 220 ILE A C 1
ATOM 1838 O O . ILE A 1 220 ? -15.879 -6.020 -6.231 1.00 70.44 220 ILE A O 1
ATOM 1842 N N . ALA A 1 221 ? -16.513 -6.062 -4.074 1.00 66.38 221 ALA A N 1
ATOM 1843 C CA . ALA A 1 221 ? -15.184 -6.366 -3.543 1.00 66.38 221 ALA A CA 1
ATOM 1844 C C . ALA A 1 221 ? -14.625 -7.693 -4.088 1.00 66.38 221 ALA A C 1
ATOM 1846 O O . ALA A 1 221 ? -13.472 -7.750 -4.517 1.00 66.38 221 ALA A O 1
ATOM 1847 N N . ARG A 1 222 ? -15.448 -8.750 -4.176 1.00 73.38 222 ARG A N 1
ATOM 1848 C CA . ARG A 1 222 ? -15.027 -10.040 -4.759 1.00 73.38 222 ARG A CA 1
ATOM 1849 C C . ARG A 1 222 ? -14.654 -9.927 -6.235 1.00 73.38 222 ARG A C 1
ATOM 1851 O O . ARG A 1 222 ? -13.660 -10.517 -6.653 1.00 73.38 222 ARG A O 1
ATOM 1858 N N . LYS A 1 223 ? -15.412 -9.159 -7.026 1.00 75.00 223 LYS A N 1
ATOM 1859 C CA . LYS A 1 223 ? -15.080 -8.911 -8.441 1.00 75.00 223 LYS A CA 1
ATOM 1860 C C . LYS A 1 223 ? -13.745 -8.183 -8.590 1.00 75.00 223 LYS A C 1
ATOM 1862 O O . LYS A 1 223 ? -12.987 -8.484 -9.509 1.00 75.00 223 LYS A O 1
ATOM 1867 N N . TRP A 1 224 ? -13.444 -7.263 -7.678 1.00 73.31 224 TRP A N 1
ATOM 1868 C CA . TRP A 1 224 ? -12.187 -6.523 -7.687 1.00 73.31 224 TRP A CA 1
ATOM 1869 C C . TRP A 1 224 ? -10.992 -7.409 -7.314 1.00 73.31 224 TRP A C 1
ATOM 1871 O O . TRP A 1 224 ? -10.007 -7.442 -8.049 1.00 73.31 224 TRP A O 1
ATOM 1881 N N . ILE A 1 225 ? -11.125 -8.220 -6.259 1.00 71.81 225 ILE A N 1
ATOM 1882 C CA . ILE A 1 225 ? -10.103 -9.194 -5.845 1.00 71.81 225 ILE A CA 1
ATOM 1883 C C . ILE A 1 225 ? -9.804 -10.185 -6.978 1.00 71.81 225 ILE A C 1
ATOM 1885 O O . ILE A 1 225 ? -8.642 -10.412 -7.303 1.00 71.81 225 ILE A O 1
ATOM 1889 N N . HIS A 1 226 ? -10.831 -10.710 -7.654 1.00 67.31 226 HIS A N 1
ATOM 1890 C CA . HIS A 1 226 ? -10.631 -11.590 -8.811 1.00 67.31 226 HIS A CA 1
ATOM 1891 C C . HIS A 1 226 ? -9.955 -10.894 -9.997 1.00 67.31 226 HIS A C 1
ATOM 1893 O O . HIS A 1 226 ? -9.134 -11.509 -10.674 1.00 67.31 226 HIS A O 1
ATOM 1899 N N . SER A 1 227 ? -10.262 -9.618 -10.249 1.00 68.38 227 SER A N 1
ATOM 1900 C CA . SER A 1 227 ? -9.609 -8.860 -11.320 1.00 68.38 227 SER A CA 1
ATOM 1901 C C . SER A 1 227 ? -8.125 -8.633 -11.038 1.00 68.38 227 SER A C 1
ATOM 1903 O O . SER A 1 227 ? -7.337 -8.648 -11.975 1.00 68.38 227 SER A O 1
ATOM 1905 N N . ILE A 1 228 ? -7.742 -8.434 -9.776 1.00 61.75 228 ILE A N 1
ATOM 1906 C CA . ILE A 1 228 ? -6.338 -8.268 -9.378 1.00 61.75 228 ILE A CA 1
ATOM 1907 C C . ILE A 1 228 ? -5.604 -9.603 -9.444 1.00 61.75 228 ILE A C 1
ATOM 1909 O O . ILE A 1 228 ? -4.533 -9.678 -10.036 1.00 61.75 228 ILE A O 1
ATOM 1913 N N . LEU A 1 229 ? -6.209 -10.673 -8.925 1.00 64.88 229 LEU A N 1
ATOM 1914 C CA . LEU A 1 229 ? -5.620 -12.012 -8.973 1.00 64.88 229 LEU A CA 1
ATOM 1915 C C . LEU A 1 229 ? -5.390 -12.496 -10.414 1.00 64.88 229 LEU A C 1
ATOM 1917 O O . LEU A 1 229 ? -4.365 -13.111 -10.682 1.00 64.88 229 LEU A O 1
ATOM 1921 N N . ASN A 1 230 ? -6.276 -12.152 -11.356 1.00 61.50 230 ASN A N 1
ATOM 1922 C CA . ASN A 1 230 ? -6.078 -12.455 -12.778 1.00 61.50 230 ASN A CA 1
ATOM 1923 C C . ASN A 1 230 ? -4.966 -11.626 -13.441 1.00 61.50 230 ASN A C 1
ATOM 1925 O O . ASN A 1 230 ? -4.376 -12.084 -14.413 1.00 61.50 230 ASN A O 1
ATOM 1929 N N . ILE A 1 231 ? -4.675 -10.422 -12.942 1.00 60.47 231 ILE A N 1
ATOM 1930 C CA . ILE A 1 231 ? -3.562 -9.593 -13.434 1.00 60.47 231 ILE A CA 1
ATOM 1931 C C . ILE A 1 231 ? -2.222 -10.100 -12.872 1.00 60.47 231 ILE A C 1
ATOM 1933 O O . ILE A 1 231 ? -1.200 -9.978 -13.536 1.00 60.47 231 ILE A O 1
ATOM 1937 N N . CYS A 1 232 ? -2.227 -10.719 -11.689 1.00 47.72 232 CYS A N 1
ATOM 1938 C CA . CYS A 1 232 ? -1.039 -11.269 -11.027 1.00 47.72 232 CYS A CA 1
ATOM 1939 C C . CYS A 1 232 ? -0.679 -12.716 -11.438 1.00 47.72 232 CYS A C 1
ATOM 1941 O O . CYS A 1 232 ? 0.202 -13.316 -10.824 1.00 47.72 232 CYS A O 1
ATOM 1943 N N . HIS A 1 233 ? -1.354 -13.303 -12.432 1.00 46.62 233 HIS A N 1
ATOM 1944 C CA . HIS A 1 233 ? -1.072 -14.653 -12.956 1.00 46.62 233 HIS A CA 1
ATOM 1945 C C . HIS A 1 233 ? -0.494 -14.666 -14.386 1.00 46.62 233 HIS A C 1
ATOM 1947 O O . HIS A 1 233 ? -0.617 -15.658 -15.104 1.00 46.62 233 HIS A O 1
ATOM 1953 N N . ILE A 1 234 ? 0.182 -13.583 -14.773 1.00 43.16 234 ILE A N 1
ATOM 1954 C CA . ILE A 1 234 ? 1.089 -13.500 -15.931 1.00 43.16 234 ILE A CA 1
ATOM 1955 C C . ILE A 1 234 ? 2.499 -13.269 -15.392 1.00 43.16 234 ILE A C 1
ATOM 1957 O O . ILE A 1 234 ? 3.433 -13.919 -15.908 1.00 43.16 234 ILE A O 1
#

pLDDT: mean 74.82, std 23.5, range [32.75, 98.75]

Organism: NCBI:txid144539

Foldseek 3Di:
DVVVVVVVVVVVVVVVVVVVVVVVVVVVVVVVVVVVVVVVVVVVVVVVVVVVVVVVVVVVVVVVVVVVVVVVVVVVVVVVVVVVVVVVVVVVVVVVVVVVVVVVVVVVVVVVVVVVVVVVVVVVVVVVPDPDDPPPPPPPPVVVVVVVVVVVVVVVVVVVVVPDPDDDPDPPDDDDDDDDDDDDDDDDDDDPDDDDDDPVVVVVVVVVVPPDDPVVVVVVVVVVVVVVVVVVPD

Radius of gyration: 48.85 Å; chains: 1; bounding box: 128×43×143 Å

Secondary structure (DSSP, 8-state):
-HHHHHHHHHHHHHHHHHHHHHHHHHHHHHHHHHHHHHHHHHHHHHHHHHHHHHHHHHHHHHHHHHHHHHHHHHHHHHHHHHHHHHHHHHHHHHHHHHHHHHHHHHHHHHHHHHHHHHHHHHHHHHTTTS-SSS------HHHHHHHHHHHHHHHHHHHHHHT-SS---------------------------PPPPPHHHHHHHHHHTS---HHHHHHHHHHHHHHHHHHTT-